Protein AF-A0A2N1PWK1-F1 (afdb_monomer)

Nearest PDB structures (foldseek):
  8ayr-assembly2_B  TM=8.216E-01  e=1.302E-03  Akkermansia muciniphila
  6q63-assembly3_C  TM=4.631E-01  e=1.870E-02  Bacteroides thetaiotaomicron
  4l3a-assembly1_A  TM=2.412E-01  e=4.226E-01  Listeria monocytogenes EGD-e
  5w2x-assembly1_A  TM=3.514E-01  e=8.528E+00  Campylobacter jejuni

Solvent-accessible surface area (backbone atoms only — not comparable to full-atom values): 18975 Å² total; per-residue (Å²): 136,83,87,79,83,75,91,65,90,77,83,76,85,76,78,63,83,49,72,50,102,82,75,50,83,50,86,62,83,76,83,84,77,80,81,76,73,88,69,59,62,60,42,44,60,76,61,79,40,29,64,33,57,61,66,48,72,44,42,77,48,67,95,60,97,42,49,44,20,28,31,72,79,38,40,80,50,46,95,88,36,49,70,66,84,69,65,44,80,48,51,68,44,65,46,81,67,83,63,67,67,44,79,30,53,34,78,79,80,80,70,83,59,77,71,60,88,87,56,59,73,82,36,47,33,32,17,94,52,92,52,72,61,60,92,61,65,39,81,42,66,51,42,42,28,30,26,28,40,40,93,96,47,66,23,57,78,29,73,41,48,36,38,35,32,79,56,47,71,78,73,37,90,51,63,45,78,48,79,42,35,41,60,50,52,40,52,18,23,85,66,2,38,43,12,27,2,62,54,26,62,73,78,64,83,58,54,83,88,68,52,76,60,12,32,26,64,58,70,65,76,92,49,47,30,76,29,39,40,36,37,23,43,42,86,27,48,66,77,48,73,45,48,23,36,38,32,70,36,79,70,77,32,29,56,36,53,65,52,20,37,33,39,32,30,32,57,95,45,60,48,50,50,42,79,51,63,87,45,88,94,47,100,50,44,68,33,54,59,51,70,52,77,39,38,59,89,36,40,88,81,37,50,57,46,64,62,51,52,50,60,72,44,56,87,69,77,60,98,70,88,130

Secondary structure (DSSP, 8-state):
----------------EEE-TT-PEEE-PPP-------PPPPPEESS-SEEESS-EEE-EE-SSSSEEEEESSSSPP-TTSEEP-S-EEE--EEEPP-SPPBP-B--SS-------TTS-GGGB-SSSSS----SSPEEEPEEEEEEEEETTEEPPPEEEEEEE-TTHHHH--S-EEEEE--HHHHH-TTT-TTS-BTT--TT--S-TTT---SGGG--SGGG-EEEEEEEE-TTSBEEEEEEEEEEEE-SGGGGSSS-EEEEE--GGGS-SSB-S---TTSS---BSEEEE---GGGTTT-TTHHHHHHHHHGGGT-----

Structure (mmCIF, N/CA/C/O backbone):
data_AF-A0A2N1PWK1-F1
#
_entry.id   AF-A0A2N1PWK1-F1
#
loop_
_atom_site.group_PDB
_atom_site.id
_atom_site.type_symbol
_atom_site.label_atom_id
_atom_site.label_alt_id
_atom_site.label_comp_id
_atom_site.label_asym_id
_atom_site.label_entity_id
_atom_site.label_seq_id
_atom_site.pdbx_PDB_ins_code
_atom_site.Cartn_x
_atom_site.Cartn_y
_atom_site.Cartn_z
_atom_site.occupancy
_atom_site.B_iso_or_equiv
_atom_site.auth_seq_id
_atom_site.auth_comp_id
_atom_site.auth_asym_id
_atom_site.auth_atom_id
_atom_site.pdbx_PDB_model_num
ATOM 1 N N . MET A 1 1 ? 17.176 2.098 19.681 1.00 33.72 1 MET A N 1
ATOM 2 C CA . MET A 1 1 ? 16.606 1.398 20.852 1.00 33.72 1 MET A CA 1
ATOM 3 C C . MET A 1 1 ? 15.628 0.370 20.323 1.00 33.72 1 MET A C 1
ATOM 5 O O . MET A 1 1 ? 14.601 0.751 19.789 1.00 33.72 1 MET A O 1
ATOM 9 N N . LYS A 1 2 ? 16.026 -0.905 20.323 1.00 28.83 2 LYS A N 1
ATOM 10 C CA . LYS A 1 2 ? 15.240 -2.017 19.780 1.00 28.83 2 LYS A CA 1
ATOM 11 C C . LYS A 1 2 ? 14.282 -2.501 20.870 1.00 28.83 2 LYS A C 1
ATOM 13 O O . LYS A 1 2 ? 14.763 -2.935 21.913 1.00 28.83 2 LYS A O 1
ATOM 18 N N . ARG A 1 3 ? 12.968 -2.426 20.645 1.00 27.83 3 ARG A N 1
ATOM 19 C CA . ARG A 1 3 ? 12.011 -3.263 21.381 1.00 27.83 3 ARG A CA 1
ATOM 20 C C . ARG A 1 3 ? 12.028 -4.627 20.702 1.00 27.83 3 ARG A C 1
ATOM 22 O O . ARG A 1 3 ? 11.534 -4.790 19.595 1.00 27.83 3 ARG A O 1
ATOM 29 N N . LEU A 1 4 ? 12.739 -5.547 21.337 1.00 28.73 4 LEU A N 1
ATOM 30 C CA . LEU A 1 4 ? 12.792 -6.957 20.998 1.00 28.73 4 LEU A CA 1
ATOM 31 C C . LEU A 1 4 ? 11.576 -7.603 21.678 1.00 28.73 4 LEU A C 1
ATOM 33 O O . LEU A 1 4 ? 11.652 -7.916 22.860 1.00 28.73 4 LEU A O 1
ATOM 37 N N . ILE A 1 5 ? 10.454 -7.745 20.974 1.00 31.80 5 ILE A N 1
ATOM 38 C CA . ILE A 1 5 ? 9.416 -8.700 21.383 1.00 31.80 5 ILE A CA 1
ATOM 39 C C . ILE A 1 5 ? 9.720 -9.963 20.586 1.00 31.80 5 ILE A C 1
ATOM 41 O O . ILE A 1 5 ? 9.324 -10.117 19.437 1.00 31.80 5 ILE A O 1
ATOM 45 N N . MET A 1 6 ? 10.584 -10.791 21.170 1.00 29.84 6 MET A N 1
ATOM 46 C CA . MET A 1 6 ? 10.995 -12.071 20.614 1.00 29.84 6 MET A CA 1
ATOM 47 C C . MET A 1 6 ? 9.924 -13.096 20.979 1.00 29.84 6 MET A C 1
ATOM 49 O O . MET A 1 6 ? 9.832 -13.509 22.133 1.00 29.84 6 MET A O 1
ATOM 53 N N . LEU A 1 7 ? 9.123 -13.507 20.001 1.00 35.47 7 LEU A N 1
ATOM 54 C CA . LEU A 1 7 ? 8.233 -14.651 20.142 1.00 35.47 7 LEU A CA 1
ATOM 55 C C . LEU A 1 7 ? 9.043 -15.918 19.852 1.00 35.47 7 LEU A C 1
ATOM 57 O O . LEU A 1 7 ? 9.230 -16.326 18.712 1.00 35.47 7 LEU A O 1
ATOM 61 N N . ALA A 1 8 ? 9.559 -16.529 20.910 1.00 29.62 8 ALA A N 1
ATOM 62 C CA . ALA A 1 8 ? 9.923 -17.934 20.905 1.00 29.62 8 ALA A CA 1
ATOM 63 C C . ALA A 1 8 ? 9.627 -18.468 22.301 1.00 29.62 8 ALA A C 1
ATOM 65 O O . ALA A 1 8 ? 10.355 -18.179 23.252 1.00 29.62 8 ALA A O 1
ATOM 66 N N . ALA A 1 9 ? 8.567 -19.263 22.428 1.00 35.59 9 ALA A N 1
ATOM 67 C CA . ALA A 1 9 ? 8.474 -20.210 23.524 1.00 35.59 9 ALA A CA 1
ATOM 68 C C . ALA A 1 9 ? 9.640 -21.198 23.352 1.00 35.59 9 ALA A C 1
ATOM 70 O O . ALA A 1 9 ? 9.543 -22.204 22.653 1.00 35.59 9 ALA A O 1
ATOM 71 N N . ILE A 1 10 ? 10.799 -20.855 23.913 1.00 32.84 10 ILE A N 1
ATOM 72 C CA . ILE A 1 10 ? 11.932 -21.761 24.023 1.00 32.84 10 ILE A CA 1
ATOM 73 C C . ILE A 1 10 ? 11.530 -22.798 25.075 1.00 32.84 10 ILE A C 1
ATOM 75 O O . ILE A 1 10 ? 11.651 -22.572 26.277 1.00 32.84 10 ILE A O 1
ATOM 79 N N . ILE A 1 11 ? 11.016 -23.938 24.615 1.00 38.88 11 ILE A N 1
ATOM 80 C CA . ILE A 1 11 ? 10.790 -25.111 25.459 1.00 38.88 11 ILE A CA 1
ATOM 81 C C . ILE A 1 11 ? 12.166 -25.742 25.714 1.00 38.88 11 ILE A C 1
ATOM 83 O O . ILE A 1 11 ? 12.619 -26.611 24.971 1.00 38.88 11 ILE A O 1
ATOM 87 N N . ILE A 1 12 ? 12.880 -25.270 26.740 1.00 37.88 12 ILE A N 1
ATOM 88 C CA . ILE A 1 12 ? 14.015 -26.011 27.305 1.00 37.88 12 ILE A CA 1
ATOM 89 C C . ILE A 1 12 ? 13.454 -26.896 28.414 1.00 37.88 12 ILE A C 1
ATOM 91 O O . ILE A 1 12 ? 13.267 -26.463 29.549 1.00 37.88 12 ILE A O 1
ATOM 95 N N . THR A 1 13 ? 13.217 -28.166 28.100 1.00 41.31 13 THR A N 1
ATOM 96 C CA . THR A 1 13 ? 12.990 -29.187 29.124 1.00 41.31 13 THR A CA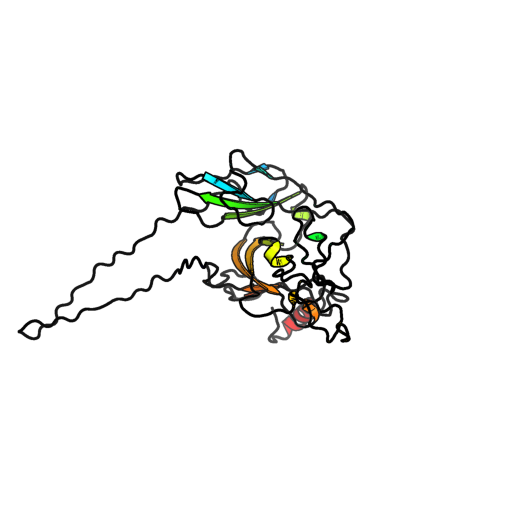 1
ATOM 97 C C . THR A 1 13 ? 14.343 -29.552 29.747 1.00 41.31 13 THR A C 1
ATOM 99 O O . THR A 1 13 ? 15.112 -30.322 29.171 1.00 41.31 13 THR A O 1
ATOM 102 N N . VAL A 1 14 ? 14.679 -28.989 30.914 1.00 42.28 14 VAL A N 1
ATOM 103 C CA . VAL A 1 14 ? 15.851 -29.426 31.697 1.00 42.28 14 VAL A CA 1
ATOM 104 C C . VAL A 1 14 ? 15.441 -30.607 32.575 1.00 42.28 14 VAL A C 1
ATOM 106 O O . VAL A 1 14 ? 14.711 -30.438 33.548 1.00 42.28 14 VAL A O 1
ATOM 109 N N . PHE A 1 15 ? 15.937 -31.806 32.270 1.00 44.91 15 PHE A N 1
ATOM 110 C CA . PHE A 1 15 ? 15.871 -32.931 33.204 1.00 44.91 15 PHE A CA 1
ATOM 111 C C . PHE A 1 15 ? 17.048 -32.849 34.180 1.00 44.91 15 PHE A C 1
ATOM 113 O O . PHE A 1 15 ? 18.203 -32.985 33.777 1.00 44.91 15 PHE A O 1
ATOM 120 N N . PHE A 1 16 ? 16.772 -32.663 35.471 1.00 45.75 16 PHE A N 1
ATOM 121 C CA . PHE A 1 16 ? 17.772 -32.897 36.512 1.00 45.75 16 PHE A CA 1
ATOM 122 C C . PHE A 1 16 ? 17.823 -34.395 36.821 1.00 45.75 16 PHE A C 1
ATOM 124 O O . PHE A 1 16 ? 16.838 -34.975 37.276 1.00 45.75 16 PHE A O 1
ATOM 131 N N . ILE A 1 17 ? 18.972 -35.026 36.576 1.00 47.66 17 ILE A N 1
ATOM 132 C CA . ILE A 1 17 ? 19.241 -36.393 37.030 1.00 47.66 17 ILE A CA 1
ATOM 133 C C . ILE A 1 17 ? 19.934 -36.287 38.387 1.00 47.66 17 ILE A C 1
ATOM 135 O O . ILE A 1 17 ? 21.104 -35.914 38.459 1.00 47.66 17 ILE A O 1
ATOM 139 N N . CYS A 1 18 ? 19.223 -36.632 39.458 1.00 53.16 18 CYS A N 1
ATOM 140 C CA . CYS A 1 18 ? 19.820 -36.831 40.776 1.00 53.16 18 CYS A CA 1
ATOM 141 C C . CYS A 1 18 ? 19.875 -38.332 41.086 1.00 53.16 18 CYS A C 1
ATOM 143 O O . CYS A 1 18 ? 18.878 -39.042 40.945 1.00 53.16 18 CYS A O 1
ATOM 145 N N . LEU A 1 19 ? 21.045 -38.808 41.515 1.00 43.78 19 LEU A N 1
ATOM 146 C CA . LEU A 1 19 ? 21.240 -40.158 42.045 1.00 43.78 19 LEU A CA 1
ATOM 147 C C . LEU A 1 19 ? 21.142 -40.097 43.575 1.00 43.78 19 LEU A C 1
ATOM 149 O O . LEU A 1 19 ? 21.782 -39.252 44.194 1.00 43.78 19 LEU A O 1
ATOM 153 N N . ASN A 1 20 ? 20.348 -40.982 44.181 1.00 55.31 20 ASN A N 1
ATOM 154 C CA . ASN A 1 20 ? 20.393 -41.229 45.629 1.00 55.31 20 ASN A CA 1
ATOM 155 C C . ASN A 1 20 ? 21.528 -42.226 45.955 1.00 55.31 20 ASN A C 1
ATOM 157 O O . ASN A 1 20 ? 21.961 -42.963 45.070 1.00 55.31 20 ASN A O 1
ATOM 161 N N . ASP A 1 21 ? 21.935 -42.326 47.223 1.00 56.94 21 ASP A N 1
ATOM 162 C CA . ASP A 1 21 ? 23.007 -43.181 47.768 1.00 56.94 21 ASP A CA 1
ATOM 163 C C . ASP A 1 21 ? 22.898 -44.680 47.395 1.00 56.94 21 ASP A C 1
ATOM 165 O O . ASP A 1 21 ? 23.865 -45.428 47.520 1.00 56.94 21 ASP A O 1
ATOM 169 N N . ASN A 1 22 ? 21.744 -45.120 46.876 1.00 63.62 22 ASN A N 1
ATOM 170 C CA . ASN A 1 22 ? 21.482 -46.479 46.387 1.00 63.62 22 ASN A CA 1
ATOM 171 C C . ASN A 1 22 ? 21.443 -46.611 44.845 1.00 63.62 22 ASN A C 1
ATOM 173 O O . ASN A 1 22 ? 20.924 -47.604 44.334 1.00 63.62 22 ASN A O 1
ATOM 177 N N . ASN A 1 23 ? 21.954 -45.635 44.084 1.00 54.62 23 ASN A N 1
ATOM 178 C CA . ASN A 1 23 ? 22.018 -45.656 42.610 1.00 54.62 23 ASN A CA 1
ATOM 179 C C . ASN A 1 23 ? 20.655 -45.792 41.884 1.00 54.62 23 ASN A C 1
ATOM 181 O O . ASN A 1 23 ? 20.588 -46.274 40.753 1.00 54.62 23 ASN A O 1
ATO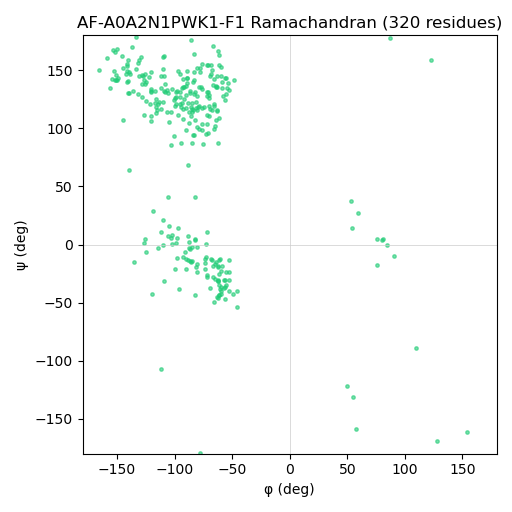M 185 N N . GLN A 1 24 ? 19.556 -45.347 42.501 1.00 50.16 24 GLN A N 1
ATOM 186 C CA . GLN A 1 24 ? 18.244 -45.275 41.845 1.00 50.16 24 GLN A CA 1
ATOM 187 C C . GLN A 1 24 ? 18.022 -43.900 41.199 1.00 50.16 24 GLN A C 1
ATOM 189 O O . GLN A 1 24 ? 18.304 -42.871 41.814 1.00 50.16 24 GLN A O 1
ATOM 194 N N . VAL A 1 25 ? 17.505 -43.896 39.965 1.00 48.44 25 VAL A N 1
ATOM 195 C CA . VAL A 1 25 ? 17.166 -42.683 39.203 1.00 48.44 25 VAL A CA 1
ATOM 196 C C . VAL A 1 25 ? 15.826 -42.134 39.695 1.00 48.44 25 VAL A C 1
ATOM 198 O O . VAL A 1 25 ? 14.805 -42.811 39.587 1.00 48.44 25 VAL A O 1
ATOM 201 N N . LEU A 1 26 ? 15.821 -40.907 40.215 1.00 46.72 26 LEU A N 1
ATOM 202 C CA . LEU A 1 26 ? 14.607 -40.157 40.543 1.00 46.72 26 LEU A CA 1
ATOM 203 C C . LEU A 1 26 ? 14.313 -39.159 39.419 1.00 46.72 26 LEU A C 1
ATOM 205 O O . LEU A 1 26 ? 15.121 -38.273 39.148 1.00 46.72 26 LEU A O 1
ATOM 209 N N . PHE A 1 27 ? 13.151 -39.289 38.779 1.00 49.31 27 PHE A N 1
ATOM 210 C CA . PHE A 1 27 ? 12.644 -38.284 37.848 1.00 49.31 27 PHE A CA 1
ATOM 211 C C . PHE A 1 27 ? 11.898 -37.211 38.642 1.00 49.31 27 PHE A C 1
ATOM 213 O O . PHE A 1 27 ? 10.857 -37.490 39.235 1.00 49.31 27 PHE A O 1
ATOM 220 N N . VAL A 1 28 ? 12.420 -35.987 38.654 1.00 48.28 28 VAL A N 1
ATOM 221 C CA . VAL A 1 28 ? 11.675 -34.819 39.134 1.00 48.28 28 VAL A CA 1
ATOM 222 C C . VAL A 1 28 ? 11.082 -34.136 37.908 1.00 48.28 28 VAL A C 1
ATOM 224 O O . VAL A 1 28 ? 11.819 -33.615 37.074 1.00 48.28 28 VAL A O 1
ATOM 227 N N . ALA A 1 29 ? 9.757 -34.174 37.769 1.00 45.19 29 ALA A N 1
ATOM 228 C CA . ALA A 1 29 ? 9.068 -33.368 36.769 1.00 45.19 29 ALA A CA 1
ATOM 229 C C . ALA A 1 29 ? 9.146 -31.895 37.199 1.00 45.19 29 ALA A C 1
ATOM 231 O O . ALA A 1 29 ? 8.676 -31.543 38.282 1.00 45.19 29 ALA A O 1
ATOM 232 N N . ALA A 1 30 ? 9.762 -31.044 36.379 1.00 45.69 30 ALA A N 1
ATOM 233 C CA . ALA A 1 30 ? 9.635 -29.602 36.537 1.00 45.69 30 ALA A CA 1
ATOM 234 C C . ALA A 1 30 ? 8.215 -29.202 36.113 1.00 45.69 30 ALA A C 1
ATOM 236 O O . ALA A 1 30 ? 7.750 -29.596 35.047 1.00 45.69 30 ALA A O 1
ATOM 237 N N . GLN A 1 31 ? 7.512 -28.466 36.969 1.00 42.88 31 GLN A N 1
ATOM 238 C CA . GLN A 1 31 ? 6.185 -27.944 36.667 1.00 42.88 31 GLN A CA 1
ATOM 239 C C . GLN A 1 31 ? 6.348 -26.743 35.721 1.00 42.88 31 GLN A C 1
ATOM 241 O O . GLN A 1 31 ? 7.012 -25.766 36.069 1.00 42.88 31 GLN A O 1
ATOM 246 N N . GLU A 1 32 ? 5.800 -26.847 34.511 1.00 46.47 32 GLU A N 1
ATOM 247 C CA . GLU A 1 32 ? 5.798 -25.781 33.506 1.00 46.47 32 GLU A CA 1
ATOM 248 C C . GLU A 1 32 ? 4.855 -24.658 33.955 1.00 46.47 32 GLU A C 1
ATOM 250 O O . GLU A 1 32 ? 3.641 -24.831 33.976 1.00 46.47 32 GLU A O 1
ATOM 255 N N . ASN A 1 33 ? 5.409 -23.500 34.311 1.00 38.25 33 ASN A N 1
ATOM 256 C CA . ASN A 1 33 ? 4.655 -22.250 34.336 1.00 38.25 33 ASN A CA 1
ATOM 257 C C . ASN A 1 33 ? 5.015 -21.484 33.061 1.00 38.25 33 ASN A C 1
ATOM 259 O O . ASN A 1 33 ? 6.014 -20.764 33.025 1.00 38.25 33 ASN A O 1
ATOM 263 N N . SER A 1 34 ? 4.220 -21.652 32.004 1.00 45.47 34 SER A N 1
ATOM 264 C CA . SER A 1 34 ? 4.183 -20.676 30.918 1.00 45.47 34 SER A CA 1
ATOM 265 C C . SER A 1 34 ? 3.563 -19.398 31.474 1.00 45.47 34 SER A C 1
ATOM 267 O O . SER A 1 34 ? 2.411 -19.401 31.903 1.00 45.47 34 SER A O 1
ATOM 269 N N . ILE A 1 35 ? 4.330 -18.311 31.510 1.00 44.12 35 ILE A N 1
ATOM 270 C CA . ILE A 1 35 ? 3.757 -16.981 31.713 1.00 44.12 35 ILE A CA 1
ATOM 271 C C . ILE A 1 35 ? 3.062 -16.645 30.390 1.00 44.12 35 ILE A C 1
ATOM 273 O O . ILE A 1 35 ? 3.724 -16.240 29.437 1.00 44.12 35 ILE A O 1
ATOM 277 N N . GLU A 1 36 ? 1.757 -16.905 30.296 1.00 49.62 36 GLU A N 1
ATOM 278 C CA . GLU A 1 36 ? 0.914 -16.227 29.310 1.00 49.62 36 GLU A CA 1
ATOM 279 C C . GLU A 1 36 ? 0.912 -14.754 29.711 1.00 49.62 36 GLU A C 1
ATOM 281 O O . GLU A 1 36 ? 0.309 -14.360 30.709 1.00 49.62 36 GLU A O 1
ATOM 286 N N . GLU A 1 37 ? 1.699 -13.951 29.001 1.00 57.59 37 GLU A N 1
ATOM 287 C CA . GLU A 1 37 ? 1.551 -12.507 29.057 1.00 57.59 37 GLU A CA 1
ATOM 288 C C . GLU A 1 37 ? 0.159 -12.202 28.495 1.00 57.59 37 GLU A C 1
ATOM 290 O O . GLU A 1 37 ? -0.130 -12.551 27.350 1.00 57.59 37 GLU A O 1
ATOM 295 N N . ASP A 1 38 ? -0.723 -11.653 29.331 1.00 70.50 38 ASP A N 1
ATOM 296 C CA . ASP A 1 38 ? -2.083 -11.290 28.934 1.00 70.50 38 ASP A CA 1
ATOM 297 C C . ASP A 1 38 ? -1.969 -10.165 27.897 1.00 70.50 38 ASP A C 1
ATOM 299 O O . ASP A 1 38 ? -1.627 -9.024 28.223 1.00 70.50 38 ASP A O 1
ATOM 303 N N . LEU A 1 39 ? -2.081 -10.533 26.620 1.00 82.44 39 LEU A N 1
ATOM 304 C CA . LEU A 1 39 ? -1.974 -9.616 25.495 1.00 82.44 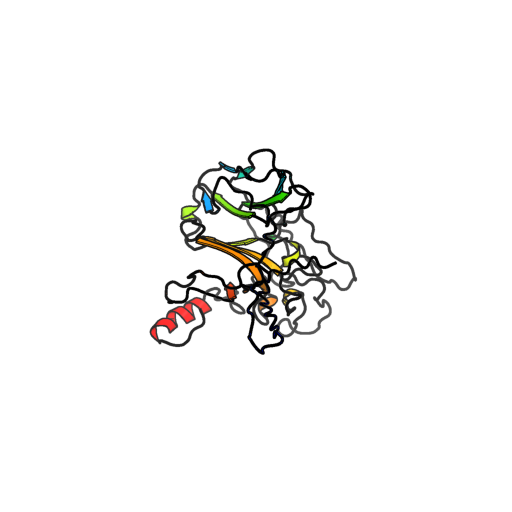39 LEU A CA 1
ATOM 305 C C . LEU A 1 39 ? -3.349 -9.017 25.231 1.00 82.44 39 LEU A C 1
ATOM 307 O O . LEU A 1 39 ? -4.320 -9.751 25.052 1.00 82.44 39 LEU A O 1
ATOM 311 N N . LEU A 1 40 ? -3.400 -7.689 25.113 1.00 92.31 40 LEU A N 1
ATOM 312 C CA . LEU A 1 40 ? -4.614 -6.990 24.699 1.00 92.31 40 LEU A CA 1
ATOM 313 C C . LEU A 1 40 ? -5.150 -7.552 23.382 1.00 92.31 40 LEU A C 1
ATOM 315 O O . LEU A 1 40 ? -4.396 -7.811 22.432 1.00 92.31 40 LEU A O 1
ATOM 319 N N . GLN A 1 41 ? -6.469 -7.689 23.318 1.00 93.62 41 GLN A N 1
ATOM 320 C CA . GLN A 1 41 ? -7.146 -8.163 22.129 1.00 93.62 41 GLN A CA 1
ATOM 321 C C . GLN A 1 41 ? -7.095 -7.109 21.021 1.00 93.62 41 GLN A C 1
ATOM 323 O O . GLN A 1 41 ? -6.976 -5.901 21.242 1.00 93.62 41 GLN A O 1
ATOM 328 N N . LEU A 1 42 ? -7.181 -7.578 19.775 1.00 95.62 42 LEU A N 1
ATOM 329 C CA . LEU A 1 42 ? -7.340 -6.680 18.638 1.00 95.62 42 LEU A CA 1
ATOM 330 C C . LEU A 1 42 ? -8.681 -5.938 18.757 1.00 95.62 42 LEU A C 1
ATOM 332 O O . LEU A 1 42 ? -9.706 -6.589 18.984 1.00 95.62 42 LEU A O 1
ATOM 336 N N . PRO A 1 43 ? -8.723 -4.615 18.519 1.00 97.38 43 PRO A N 1
ATOM 337 C CA . PRO A 1 43 ? -9.995 -3.922 18.402 1.00 97.38 43 PRO A CA 1
ATOM 338 C C . PRO A 1 43 ? -10.835 -4.519 17.265 1.00 97.38 43 PRO A C 1
ATOM 340 O O . PRO A 1 43 ? -10.330 -4.858 16.190 1.00 97.38 43 PRO A O 1
ATOM 343 N N . THR A 1 44 ? -12.136 -4.640 17.511 1.00 98.19 44 THR A N 1
ATOM 344 C CA . THR A 1 44 ? -13.099 -5.233 16.583 1.00 98.19 44 THR A CA 1
ATOM 345 C C . THR A 1 44 ? -13.813 -4.146 15.795 1.00 98.19 44 THR A C 1
ATOM 347 O O . THR A 1 44 ? -14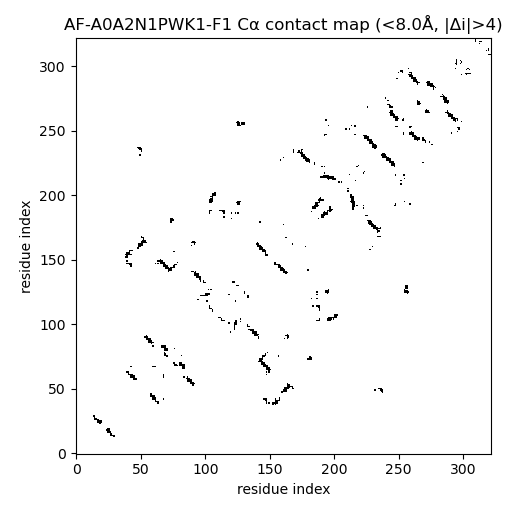.312 -3.172 16.353 1.00 98.19 44 THR A O 1
ATOM 350 N N . PHE A 1 45 ? -13.888 -4.328 14.480 1.00 98.62 45 PHE A N 1
ATOM 351 C CA . PHE A 1 45 ? -14.642 -3.470 13.574 1.00 98.62 45 PHE A CA 1
ATOM 352 C C . PHE A 1 45 ? -16.053 -4.033 13.363 1.00 98.62 45 PHE A C 1
ATOM 354 O O . PHE A 1 45 ? -16.212 -5.221 13.092 1.00 98.62 45 PHE A O 1
ATOM 361 N N . SER A 1 46 ? -17.072 -3.175 13.423 1.00 98.62 46 SER A N 1
ATOM 362 C CA . SER A 1 46 ? -18.483 -3.543 13.173 1.00 98.62 46 SER A CA 1
ATOM 363 C C . SER A 1 46 ? -18.766 -4.067 11.761 1.00 98.62 46 SER A C 1
ATOM 365 O O . SER A 1 46 ? -19.782 -4.723 11.541 1.00 98.62 46 SER A O 1
ATOM 367 N N . HIS A 1 47 ? -17.883 -3.778 10.804 1.00 98.50 47 HIS A N 1
ATOM 368 C CA . HIS A 1 47 ? -17.976 -4.208 9.414 1.00 98.50 47 HIS A CA 1
ATOM 369 C C . HIS A 1 47 ? -16.661 -4.877 8.999 1.00 98.50 47 HIS A C 1
ATOM 371 O O . HIS A 1 47 ? -15.584 -4.497 9.459 1.00 98.50 47 HIS A O 1
ATOM 377 N N . GLN A 1 48 ? -16.744 -5.889 8.135 1.00 98.12 48 GLN A N 1
ATOM 378 C CA . GLN A 1 48 ? -15.554 -6.485 7.526 1.00 98.12 48 GLN A CA 1
ATOM 379 C C . GLN A 1 48 ? -15.031 -5.592 6.398 1.00 98.12 48 GLN A C 1
ATOM 381 O O . GLN A 1 48 ? -15.799 -4.873 5.770 1.00 98.12 48 GLN A O 1
ATOM 386 N N . GLY A 1 49 ? -13.729 -5.634 6.116 1.00 98.50 49 GLY A N 1
ATOM 387 C CA . GLY A 1 49 ? -13.203 -5.006 4.909 1.00 98.50 49 GLY A CA 1
ATOM 388 C C . GLY A 1 49 ? -13.850 -5.616 3.663 1.00 98.50 49 GLY A C 1
ATOM 389 O O . GLY A 1 49 ? -14.127 -6.817 3.628 1.00 98.50 49 GLY A O 1
ATOM 390 N N . GLY A 1 50 ? -14.080 -4.800 2.637 1.00 98.38 50 GLY A N 1
ATOM 391 C CA . GLY A 1 50 ? -14.697 -5.257 1.395 1.00 98.38 50 GLY A CA 1
ATOM 392 C C . GLY A 1 50 ? -15.438 -4.171 0.628 1.00 98.38 50 GLY A C 1
ATOM 393 O O . GLY A 1 50 ? -15.201 -2.972 0.816 1.00 98.38 50 GLY A O 1
ATOM 394 N N . PHE A 1 51 ? -16.311 -4.613 -0.275 1.00 98.38 51 PHE A N 1
ATOM 395 C CA . PHE A 1 51 ? -17.114 -3.757 -1.148 1.00 98.38 51 PHE A CA 1
ATOM 396 C C . PHE A 1 51 ? -18.451 -3.382 -0.512 1.00 98.38 51 PHE A C 1
ATOM 398 O O . PHE A 1 51 ? -19.135 -4.215 0.077 1.00 98.38 51 PHE A O 1
ATOM 405 N N . TYR A 1 52 ? -18.836 -2.120 -0.682 1.00 98.50 52 TYR A N 1
ATOM 406 C CA . TYR A 1 52 ? -20.075 -1.554 -0.165 1.00 98.50 52 TYR A CA 1
ATOM 407 C C . TYR A 1 52 ? -20.688 -0.597 -1.192 1.00 98.50 52 TYR A C 1
ATOM 409 O O . TYR A 1 52 ? -20.018 0.305 -1.689 1.00 98.50 52 TYR A O 1
ATOM 417 N N . GLU A 1 53 ? -21.976 -0.754 -1.492 1.00 98.31 53 GLU A N 1
ATOM 418 C CA . GLU A 1 53 ? -22.684 0.143 -2.424 1.00 98.31 53 GLU A CA 1
ATOM 419 C C . GLU A 1 53 ? -23.116 1.457 -1.763 1.00 98.31 53 GLU A C 1
ATOM 421 O O . GLU A 1 53 ? -23.307 2.475 -2.427 1.00 98.31 53 GLU A O 1
ATOM 426 N N . THR A 1 54 ? -23.261 1.452 -0.438 1.00 98.50 54 THR A N 1
ATOM 427 C CA . THR A 1 54 ? -23.745 2.594 0.339 1.00 98.50 54 THR A CA 1
ATOM 428 C C . THR A 1 54 ? -22.768 2.965 1.441 1.00 98.50 54 THR A C 1
ATOM 430 O O . THR A 1 54 ? -22.142 2.096 2.047 1.00 98.50 54 THR A O 1
ATOM 433 N N . GLN A 1 55 ? -22.690 4.259 1.753 1.00 98.69 55 GLN A N 1
ATOM 434 C CA . GLN A 1 55 ? -21.976 4.734 2.936 1.00 98.69 55 GLN A CA 1
ATOM 435 C C . GLN A 1 55 ? -22.558 4.142 4.228 1.00 98.69 55 GLN A C 1
ATOM 437 O O . GLN A 1 55 ? -23.754 3.855 4.305 1.00 98.69 55 GLN A O 1
ATOM 442 N N . PHE A 1 56 ? -21.731 4.026 5.260 1.00 98.81 56 PHE A N 1
ATOM 443 C CA . PHE A 1 56 ? -22.133 3.514 6.569 1.00 98.81 56 PHE A CA 1
ATOM 444 C C . PHE A 1 56 ? -21.267 4.105 7.685 1.00 98.81 56 PHE A C 1
ATOM 446 O O . PHE A 1 56 ? -20.214 4.695 7.439 1.00 98.81 56 PHE A O 1
ATOM 453 N N . TYR A 1 57 ? -21.721 3.950 8.927 1.00 98.81 57 TYR A N 1
ATOM 454 C CA . TYR A 1 57 ? -20.943 4.306 10.108 1.00 98.81 57 TYR A CA 1
ATOM 455 C C . TYR A 1 57 ? -20.203 3.074 10.625 1.00 98.81 57 TYR A C 1
ATOM 457 O O . TYR A 1 57 ? -20.821 2.079 10.997 1.00 98.81 57 TYR A O 1
ATOM 465 N N . LEU A 1 58 ? -18.876 3.147 10.633 1.00 98.81 58 LEU A N 1
ATOM 466 C CA . LEU A 1 58 ? -18.002 2.123 11.174 1.00 98.81 58 LEU A CA 1
ATOM 467 C C . LEU A 1 58 ? -17.792 2.360 12.666 1.00 98.81 58 LEU A C 1
ATOM 469 O O . LEU A 1 58 ? -17.158 3.335 13.074 1.00 98.81 58 LEU A O 1
ATOM 473 N N . GLU A 1 59 ? -18.291 1.428 13.465 1.00 98.81 59 GLU A N 1
ATOM 474 C CA . GLU A 1 59 ? -17.984 1.337 14.887 1.00 98.81 59 GLU A CA 1
ATOM 475 C C . GLU A 1 59 ? -16.750 0.463 15.142 1.00 98.81 59 GLU A C 1
ATOM 477 O O . GLU A 1 59 ? -16.558 -0.544 14.449 1.00 98.81 59 GLU A O 1
ATOM 482 N N . ILE A 1 60 ? -15.943 0.851 16.134 1.00 98.69 60 ILE A N 1
ATOM 483 C CA . ILE A 1 60 ? -14.801 0.092 16.660 1.00 98.69 60 ILE A CA 1
ATOM 484 C C . ILE A 1 60 ? -15.046 -0.186 18.148 1.00 98.69 60 ILE A C 1
ATOM 486 O O . ILE A 1 60 ? -15.389 0.732 18.895 1.00 98.69 60 ILE A O 1
ATOM 490 N N . SER A 1 61 ? -14.869 -1.428 18.586 1.00 98.19 61 SER A N 1
ATOM 491 C CA . SER A 1 61 ? -15.044 -1.849 19.980 1.00 98.19 61 SER A CA 1
ATOM 492 C C . SER A 1 61 ? -13.835 -2.629 20.492 1.00 98.19 61 SER A C 1
ATOM 494 O O . SER A 1 61 ? -13.023 -3.131 19.717 1.00 98.19 61 SER A O 1
ATOM 496 N N . THR A 1 62 ? -13.713 -2.727 21.811 1.00 96.75 62 THR A N 1
ATOM 497 C CA . THR A 1 62 ? -12.760 -3.608 22.490 1.00 96.75 62 THR A CA 1
ATOM 498 C C . THR A 1 62 ? -13.422 -4.187 23.736 1.00 96.75 62 THR A C 1
ATOM 500 O O . THR A 1 62 ? -14.260 -3.514 24.343 1.00 96.75 62 THR A O 1
ATOM 503 N N . ASP A 1 63 ? -13.063 -5.422 24.078 1.00 93.50 63 ASP A N 1
ATOM 504 C CA . ASP A 1 63 ? -13.465 -6.075 25.328 1.00 93.50 63 ASP A CA 1
ATOM 505 C C . ASP A 1 63 ? -12.499 -5.737 26.481 1.00 93.50 63 ASP A C 1
ATOM 507 O O . ASP A 1 63 ? -12.831 -5.931 27.652 1.00 93.50 63 ASP A O 1
ATOM 511 N N . ASP A 1 64 ? -11.325 -5.183 26.161 1.00 91.62 64 ASP A N 1
ATOM 512 C CA . ASP A 1 64 ? -10.354 -4.703 27.140 1.00 91.62 64 ASP A CA 1
ATOM 513 C C . ASP A 1 64 ? -10.794 -3.357 27.741 1.00 91.62 64 ASP A C 1
ATOM 515 O O . ASP A 1 64 ? -11.465 -2.546 27.103 1.00 91.62 64 ASP A O 1
ATOM 519 N N . SER A 1 65 ? -10.328 -3.029 28.948 1.00 89.94 65 SER A N 1
ATOM 520 C CA . SER A 1 65 ? -10.611 -1.739 29.608 1.00 89.94 65 SER A CA 1
ATOM 521 C C . SER A 1 65 ? -9.896 -0.522 28.988 1.00 89.94 65 SER A C 1
ATOM 523 O O . SER A 1 65 ? -9.866 0.553 29.592 1.00 89.94 65 SER A O 1
ATOM 525 N N . GLY A 1 66 ? -9.289 -0.686 27.812 1.00 94.19 66 GLY A N 1
ATOM 526 C CA . GLY A 1 66 ? -8.415 0.293 27.175 1.00 94.19 66 GLY A CA 1
ATOM 527 C C . GLY A 1 66 ? -9.123 1.353 26.329 1.00 94.19 66 GLY A C 1
ATOM 528 O O . GLY A 1 66 ? -10.333 1.349 26.110 1.00 94.19 66 GLY A O 1
ATOM 529 N N . ILE A 1 67 ? -8.323 2.286 25.817 1.00 97.62 67 ILE A N 1
ATOM 530 C CA . ILE A 1 67 ? -8.744 3.342 24.897 1.00 97.62 67 ILE A CA 1
ATOM 531 C C . ILE A 1 67 ? -8.325 2.962 23.476 1.00 97.62 67 ILE A C 1
ATOM 533 O O . ILE A 1 67 ? -7.180 2.580 23.238 1.00 97.62 67 ILE A O 1
ATOM 537 N N . ILE A 1 68 ? -9.244 3.113 22.522 1.00 98.62 68 ILE A N 1
ATOM 538 C CA . ILE A 1 68 ? -8.981 2.857 21.104 1.00 98.62 68 ILE A CA 1
ATOM 539 C C . ILE A 1 68 ? -8.394 4.106 20.435 1.00 98.62 68 ILE A C 1
ATOM 541 O O . ILE A 1 68 ? -8.950 5.206 20.542 1.00 98.62 68 ILE A O 1
ATOM 545 N N . TYR A 1 69 ? -7.316 3.910 19.680 1.00 98.62 69 TYR A N 1
ATOM 546 C CA . TYR A 1 69 ? -6.697 4.911 18.811 1.00 98.62 69 TYR A CA 1
ATOM 547 C C . TYR A 1 69 ? -6.654 4.406 17.374 1.00 98.62 69 TYR A C 1
ATOM 549 O O . TYR A 1 69 ? -6.454 3.214 17.150 1.00 98.62 69 TYR A O 1
ATOM 557 N N . TYR A 1 70 ? -6.837 5.299 16.400 1.00 98.75 70 TYR A N 1
ATOM 558 C CA . TYR A 1 70 ? -6.905 4.922 14.991 1.00 98.75 70 TYR A CA 1
ATOM 559 C C . TYR A 1 70 ? -6.298 5.960 14.039 1.00 98.75 70 TYR A C 1
ATOM 561 O O . TYR A 1 70 ? -6.135 7.137 14.374 1.00 98.75 70 TYR A O 1
ATOM 569 N N . THR A 1 71 ? -6.004 5.511 12.820 1.00 98.44 71 THR A N 1
ATOM 570 C CA . THR A 1 71 ? -5.520 6.323 11.695 1.00 98.44 71 THR A CA 1
ATOM 571 C C . THR A 1 71 ? -6.319 6.013 10.425 1.00 98.44 71 THR A C 1
ATOM 573 O O . THR A 1 71 ? -6.933 4.951 10.291 1.00 98.44 71 THR A O 1
ATOM 576 N N . LEU A 1 72 ? -6.336 6.974 9.493 1.00 96.75 72 LEU A N 1
ATOM 577 C CA . LEU A 1 72 ? -7.039 6.894 8.197 1.00 96.75 72 LEU A CA 1
ATOM 578 C C . LEU A 1 72 ? -6.117 7.179 6.996 1.00 96.75 72 LEU A C 1
ATOM 580 O O . LEU A 1 72 ? -6.571 7.298 5.854 1.00 96.75 72 LEU A O 1
ATOM 584 N N . ASP A 1 73 ? -4.823 7.350 7.257 1.00 93.12 73 ASP A N 1
ATOM 585 C CA . ASP A 1 73 ? -3.793 7.726 6.285 1.00 93.12 73 ASP A CA 1
ATOM 586 C C . ASP A 1 73 ? -2.814 6.579 5.971 1.00 93.12 73 ASP A C 1
ATOM 588 O O . ASP A 1 73 ? -1.925 6.742 5.140 1.00 93.12 73 ASP A O 1
ATOM 592 N N . GLY A 1 74 ? -3.004 5.413 6.600 1.00 92.00 74 GLY A N 1
ATOM 593 C CA . GLY A 1 74 ? -2.163 4.225 6.441 1.00 92.00 74 GLY A CA 1
ATOM 594 C C . GLY A 1 74 ? -0.997 4.122 7.430 1.00 92.00 74 GLY A C 1
ATOM 595 O O . GLY A 1 74 ? -0.391 3.051 7.511 1.00 92.00 74 GLY A O 1
ATOM 596 N N . SER A 1 75 ? -0.707 5.171 8.211 1.00 94.88 75 SER A N 1
ATOM 597 C CA . SER A 1 75 ? 0.291 5.115 9.288 1.00 94.88 75 SER A CA 1
ATOM 598 C C . SER A 1 75 ? -0.165 4.194 10.419 1.00 94.88 75 SER A C 1
ATOM 600 O O . SER A 1 75 ? -1.3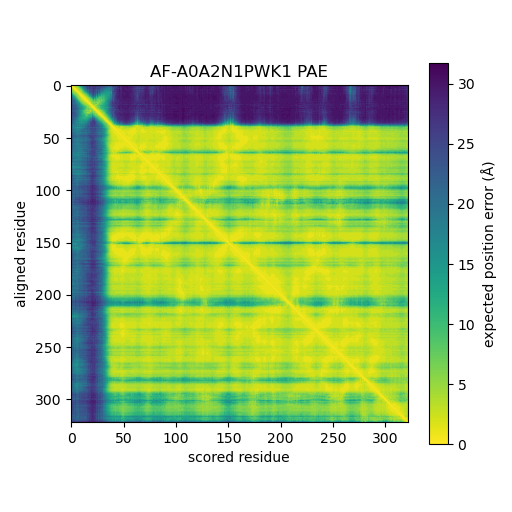64 4.026 10.644 1.00 94.88 75 SER A O 1
ATOM 602 N N . ASP A 1 76 ? 0.773 3.568 11.125 1.00 95.75 76 ASP A N 1
ATOM 603 C CA . ASP A 1 76 ? 0.416 2.763 12.290 1.00 95.75 76 ASP A CA 1
ATOM 604 C C . ASP A 1 76 ? -0.039 3.672 13.440 1.00 95.75 76 ASP A C 1
ATOM 606 O O . ASP A 1 76 ? 0.638 4.657 13.750 1.00 95.75 76 ASP A O 1
ATOM 610 N N . PRO A 1 77 ? -1.187 3.374 14.072 1.00 97.69 77 PRO A N 1
ATOM 611 C CA . PRO A 1 77 ? -1.715 4.205 15.136 1.00 97.69 77 PRO A CA 1
ATOM 612 C C . PRO A 1 77 ? -0.825 4.138 16.382 1.00 97.69 77 PRO A C 1
ATOM 614 O O . PRO A 1 77 ? -0.238 3.112 16.720 1.00 97.69 77 PRO A O 1
ATOM 617 N N . THR A 1 78 ? -0.767 5.257 17.090 1.00 96.88 78 THR A N 1
ATOM 618 C CA . THR A 1 78 ? -0.053 5.452 18.355 1.00 96.88 78 THR A CA 1
ATOM 619 C C . THR A 1 78 ? -0.961 6.175 19.351 1.00 96.88 78 THR A C 1
ATOM 621 O O . THR A 1 78 ? -2.074 6.581 19.011 1.00 96.88 78 THR A O 1
ATOM 624 N N . ILE A 1 79 ? -0.479 6.408 20.573 1.00 96.69 79 ILE A N 1
ATOM 625 C CA . ILE A 1 79 ? -1.198 7.219 21.569 1.00 96.69 79 ILE A CA 1
ATOM 626 C C . ILE A 1 79 ? -1.463 8.666 21.106 1.00 96.69 79 ILE A C 1
ATOM 628 O O . ILE A 1 79 ? -2.399 9.303 21.585 1.00 96.69 79 ILE A O 1
ATOM 632 N N . ASP A 1 80 ? -0.674 9.169 20.152 1.00 97.06 80 ASP A N 1
ATOM 633 C CA . ASP A 1 80 ? -0.828 10.507 19.570 1.00 97.06 80 ASP A CA 1
ATOM 634 C C . ASP A 1 80 ? -1.799 10.527 18.373 1.00 97.06 80 ASP A C 1
ATOM 636 O O . ASP A 1 80 ? -2.069 11.583 17.798 1.00 97.06 80 ASP A O 1
ATOM 640 N N . SER A 1 81 ? -2.317 9.363 17.967 1.00 97.88 81 SER A N 1
ATOM 641 C CA . SER A 1 81 ? -3.288 9.241 16.875 1.00 97.88 81 SER A CA 1
ATOM 642 C C . SER A 1 81 ? -4.701 9.641 17.311 1.00 97.88 81 SER A C 1
ATOM 644 O O . SER A 1 81 ? -4.950 10.035 18.452 1.00 97.88 81 SER A O 1
ATOM 646 N N . MET A 1 82 ? -5.672 9.553 16.397 1.00 98.25 82 MET A N 1
ATOM 647 C CA . MET A 1 82 ? -7.049 9.933 16.704 1.00 98.25 82 MET A CA 1
ATOM 648 C C . MET A 1 82 ? -7.642 8.987 17.747 1.00 98.25 82 MET A C 1
ATOM 650 O O . MET A 1 82 ? -7.754 7.784 17.518 1.00 98.25 82 MET A O 1
ATOM 654 N N . ARG A 1 83 ? -8.072 9.535 18.886 1.00 98.31 83 ARG A N 1
ATOM 655 C CA . ARG A 1 83 ? -8.839 8.779 19.878 1.00 98.31 83 ARG A CA 1
ATOM 656 C C . ARG A 1 83 ? -10.238 8.489 19.337 1.00 98.31 83 ARG A C 1
ATOM 658 O O . ARG A 1 83 ? -10.971 9.413 18.973 1.00 98.31 83 ARG A O 1
ATOM 665 N N . TYR A 1 84 ? -10.627 7.221 19.337 1.00 98.50 84 TYR A N 1
ATOM 666 C CA . TYR A 1 84 ? -11.955 6.801 18.910 1.00 98.50 84 TYR A CA 1
ATOM 667 C C . TYR A 1 84 ? -12.996 7.153 19.982 1.00 98.50 84 TYR A C 1
ATOM 669 O O . TYR A 1 84 ? -12.914 6.693 21.118 1.00 98.50 84 TYR A O 1
ATOM 677 N N . ASN A 1 85 ? -13.964 7.998 19.619 1.00 97.25 85 ASN A N 1
ATOM 678 C CA . ASN A 1 85 ? -15.064 8.414 20.502 1.00 97.25 85 ASN A CA 1
ATOM 679 C C . ASN A 1 85 ? -16.433 8.398 19.805 1.00 97.25 85 ASN A C 1
ATOM 681 O O . ASN A 1 85 ? -17.455 8.489 20.476 1.00 97.25 85 ASN A O 1
ATOM 685 N N . ASN A 1 86 ? -16.458 8.332 18.470 1.00 97.81 86 ASN A N 1
ATOM 686 C CA . ASN A 1 86 ? -17.671 8.339 17.658 1.00 97.81 86 ASN A CA 1
ATOM 687 C C . ASN A 1 86 ? -17.468 7.437 16.431 1.00 97.81 86 ASN A C 1
ATOM 689 O O . ASN A 1 86 ? -16.332 7.343 15.957 1.00 97.81 86 ASN A O 1
ATOM 693 N N . PRO A 1 87 ? -18.544 6.849 15.878 1.00 98.56 87 PRO A N 1
ATOM 694 C CA . PRO A 1 87 ? -18.465 6.065 14.649 1.00 98.56 87 PRO A CA 1
ATOM 695 C C . PRO A 1 87 ? -17.865 6.859 13.477 1.00 98.56 87 PRO A C 1
ATOM 697 O O . PRO A 1 87 ? -18.127 8.054 13.315 1.00 98.56 87 PRO A O 1
ATOM 700 N N . ILE A 1 88 ? -17.082 6.187 12.631 1.00 98.62 88 ILE A N 1
ATOM 701 C CA . ILE A 1 88 ? -16.394 6.788 11.479 1.00 98.62 88 ILE A CA 1
ATOM 702 C C . ILE A 1 88 ? -17.287 6.653 10.243 1.00 98.62 88 ILE A C 1
ATOM 704 O O . ILE A 1 88 ? -17.678 5.546 9.887 1.00 98.62 88 ILE A O 1
ATOM 708 N N . LEU A 1 89 ? -17.598 7.753 9.552 1.00 98.62 89 LEU A N 1
ATOM 709 C CA . LEU A 1 89 ? -18.331 7.679 8.284 1.00 98.62 89 LEU A CA 1
ATOM 710 C C . LEU A 1 89 ? -17.422 7.122 7.180 1.00 98.62 89 LEU A C 1
ATOM 712 O O . LEU A 1 89 ? -16.492 7.799 6.735 1.00 98.62 89 LEU A O 1
ATOM 716 N N . ILE A 1 90 ? -17.726 5.913 6.716 1.00 98.75 90 ILE A N 1
ATOM 717 C CA . ILE A 1 90 ? -17.093 5.281 5.561 1.00 98.75 90 ILE A CA 1
ATOM 718 C C . ILE A 1 90 ? -17.975 5.551 4.345 1.00 98.75 90 ILE A C 1
ATOM 720 O O . ILE A 1 90 ? -19.159 5.221 4.331 1.00 98.75 90 ILE A O 1
ATOM 724 N N . GLN A 1 91 ? -17.411 6.210 3.337 1.00 98.56 91 GLN A N 1
ATOM 725 C CA . GLN A 1 91 ? -18.146 6.696 2.171 1.00 98.56 91 GLN A CA 1
ATOM 726 C C . GLN A 1 91 ? -17.251 6.725 0.935 1.00 98.56 91 GLN A C 1
ATOM 728 O O . GLN A 1 91 ? -16.029 6.611 1.035 1.00 98.56 91 GLN A O 1
ATOM 733 N N . LYS A 1 92 ? -17.864 6.916 -0.234 1.00 98.44 92 LYS A N 1
ATOM 734 C CA . LYS A 1 92 ? -17.157 7.070 -1.505 1.00 98.44 92 LYS A CA 1
ATOM 735 C C . LYS A 1 92 ? -16.184 8.246 -1.436 1.00 98.44 92 LYS A C 1
ATOM 737 O O . LYS A 1 92 ? -16.569 9.355 -1.065 1.00 98.44 92 LYS A O 1
ATOM 742 N N . GLN A 1 93 ? -14.924 8.008 -1.794 1.00 96.69 93 GLN A N 1
ATOM 743 C CA . GLN A 1 93 ? -13.858 9.006 -1.732 1.00 96.69 93 GLN A CA 1
ATOM 744 C C . GLN A 1 93 ? -13.022 9.023 -3.007 1.00 96.69 93 GLN A C 1
ATOM 746 O O . GLN A 1 93 ? -12.838 8.009 -3.681 1.00 96.69 93 GLN A O 1
ATOM 751 N N . TYR A 1 94 ? -12.473 10.200 -3.296 1.00 95.88 94 TYR A N 1
ATOM 752 C CA . TYR A 1 94 ? -11.534 10.418 -4.384 1.00 95.88 94 TYR A CA 1
ATOM 753 C C . TYR A 1 94 ? -10.317 11.190 -3.884 1.00 95.88 94 TYR A C 1
ATOM 755 O O . TYR A 1 94 ? -10.425 12.064 -3.022 1.00 95.88 94 TYR A O 1
ATOM 763 N N . ILE A 1 95 ? -9.155 10.867 -4.439 1.00 93.38 95 ILE A N 1
ATOM 764 C CA . ILE A 1 95 ? -7.961 11.700 -4.344 1.00 93.38 95 ILE A CA 1
ATOM 765 C C . ILE A 1 95 ? -8.048 12.730 -5.461 1.00 93.38 95 ILE A C 1
ATOM 767 O O . ILE A 1 95 ? -8.011 12.360 -6.636 1.00 93.38 95 ILE A O 1
ATOM 771 N N . GLN A 1 96 ? -8.124 14.002 -5.079 1.00 90.94 96 GLN A N 1
ATOM 772 C CA . GLN A 1 96 ? -8.063 15.104 -6.029 1.00 90.94 96 GLN A CA 1
ATOM 773 C C . GLN A 1 96 ? -6.650 15.265 -6.577 1.00 90.94 96 GLN A C 1
ATOM 775 O O . GLN A 1 96 ? -5.676 15.305 -5.818 1.00 90.94 96 GLN A O 1
ATOM 780 N N . ILE A 1 97 ? -6.537 15.364 -7.898 1.00 89.56 97 ILE A N 1
ATOM 781 C CA . ILE A 1 97 ? -5.239 15.457 -8.562 1.00 89.56 97 ILE A CA 1
ATOM 782 C C . ILE A 1 97 ? -4.857 16.907 -8.838 1.00 89.56 97 ILE A C 1
ATOM 784 O O . ILE A 1 97 ? -5.582 17.658 -9.482 1.00 89.56 97 ILE A O 1
ATOM 788 N N . THR A 1 98 ? -3.663 17.292 -8.385 1.00 83.00 98 THR A N 1
ATOM 789 C CA . THR A 1 98 ? -3.114 18.645 -8.576 1.00 83.00 98 THR A CA 1
ATOM 790 C C . THR A 1 98 ? -2.340 18.793 -9.889 1.00 83.00 98 THR A C 1
ATOM 792 O O . THR A 1 98 ? -1.990 19.902 -10.289 1.00 83.00 98 THR A O 1
ATOM 795 N N . GLY A 1 99 ? -2.011 17.675 -10.546 1.00 80.50 99 GLY A N 1
ATOM 796 C CA . GLY A 1 99 ? -1.184 17.618 -11.752 1.00 80.50 99 GLY A CA 1
ATOM 797 C C . GLY A 1 99 ? 0.319 17.814 -11.502 1.00 80.50 99 GLY A C 1
ATOM 798 O O . GLY A 1 99 ? 1.124 17.409 -12.342 1.00 80.50 99 GLY A O 1
ATOM 799 N N . GLN A 1 100 ? 0.719 18.362 -10.350 1.00 87.69 100 GLN A N 1
ATOM 800 C CA . GLN A 1 100 ? 2.117 18.600 -9.985 1.00 87.69 100 GLN A CA 1
ATOM 801 C C . GLN A 1 100 ? 2.718 17.372 -9.295 1.00 87.69 100 GLN A C 1
ATOM 803 O O . GLN A 1 100 ? 2.229 16.925 -8.263 1.00 87.69 100 GLN A O 1
ATOM 808 N N . GLY A 1 101 ? 3.796 16.834 -9.870 1.00 90.00 101 GLY A N 1
ATOM 809 C CA . GLY A 1 101 ? 4.512 15.694 -9.300 1.00 90.00 101 GLY A CA 1
ATOM 810 C C . GLY A 1 101 ? 5.623 16.118 -8.340 1.00 90.00 101 GLY A C 1
ATOM 811 O O . GLY A 1 101 ? 6.436 16.980 -8.681 1.00 90.00 101 GLY A O 1
ATOM 812 N N . TYR A 1 102 ? 5.731 15.434 -7.206 1.00 92.25 102 TYR A N 1
ATOM 813 C CA . TYR A 1 102 ? 6.696 15.712 -6.142 1.00 92.25 102 TYR A CA 1
ATOM 814 C C . TYR A 1 102 ? 7.874 14.743 -6.218 1.00 92.25 102 TYR A C 1
ATOM 816 O O . TYR A 1 102 ? 7.697 13.525 -6.243 1.00 92.25 102 TYR A O 1
ATOM 824 N N . SER A 1 103 ? 9.090 15.279 -6.301 1.00 91.81 103 SER A N 1
ATOM 825 C CA . SER A 1 103 ? 10.312 14.477 -6.396 1.00 91.81 103 SER A CA 1
ATOM 826 C C . SER A 1 103 ? 10.913 14.244 -5.011 1.00 91.81 103 SER A C 1
ATOM 828 O O . SER A 1 103 ? 11.303 15.197 -4.349 1.00 91.81 103 SER A O 1
ATOM 830 N N . MET A 1 104 ? 11.070 12.977 -4.627 1.00 93.81 104 MET A N 1
ATOM 831 C CA . MET A 1 104 ? 11.843 12.558 -3.454 1.00 93.81 104 MET A CA 1
ATOM 832 C C . MET A 1 104 ? 13.177 12.008 -3.954 1.00 93.81 104 MET A C 1
ATOM 834 O O . MET A 1 104 ? 13.284 10.822 -4.260 1.00 93.81 104 MET A O 1
ATOM 838 N N . GLN A 1 105 ? 14.161 12.877 -4.170 1.00 93.12 105 GLN A N 1
ATOM 839 C CA . GLN A 1 105 ? 15.391 12.523 -4.882 1.00 93.12 105 GLN A CA 1
ATOM 840 C C . GLN A 1 105 ? 16.551 13.427 -4.472 1.00 93.12 105 GLN A C 1
ATOM 842 O O . GLN A 1 105 ? 16.362 14.627 -4.313 1.00 93.12 105 GLN A O 1
ATOM 847 N N . ASN A 1 106 ? 17.753 12.854 -4.374 1.00 93.44 106 ASN A N 1
ATOM 848 C CA . ASN A 1 106 ? 18.985 13.623 -4.231 1.00 93.44 106 ASN A CA 1
ATOM 849 C C . ASN A 1 106 ? 19.253 14.445 -5.505 1.00 93.44 106 ASN A C 1
ATOM 851 O O . ASN A 1 106 ? 19.415 13.890 -6.597 1.00 93.44 106 ASN A O 1
ATOM 855 N N . ASP A 1 107 ? 19.294 15.767 -5.363 1.00 90.62 107 ASP A N 1
ATOM 856 C CA . ASP A 1 107 ? 19.532 16.728 -6.444 1.00 90.62 107 ASP A CA 1
ATOM 857 C C . ASP A 1 107 ? 20.990 17.224 -6.510 1.00 90.62 107 ASP A C 1
ATOM 859 O O . ASP A 1 107 ? 21.336 18.034 -7.369 1.00 90.62 107 ASP A O 1
ATOM 863 N N . GLY A 1 108 ? 21.857 16.723 -5.624 1.00 90.31 108 GLY A N 1
ATOM 864 C CA . GLY A 1 108 ? 23.268 17.090 -5.551 1.00 90.31 108 GLY A CA 1
ATOM 865 C C . GLY A 1 108 ? 23.553 18.358 -4.742 1.00 90.31 108 GLY A C 1
ATOM 866 O O . GLY A 1 108 ? 24.718 18.719 -4.591 1.00 90.31 108 GLY A O 1
ATOM 867 N N . THR A 1 109 ? 22.530 19.020 -4.192 1.00 89.94 109 THR A N 1
ATOM 868 C CA . THR A 1 109 ? 22.695 20.215 -3.344 1.00 89.94 109 THR A CA 1
ATOM 869 C C . THR A 1 109 ? 22.970 19.873 -1.878 1.00 89.94 109 THR A C 1
ATOM 871 O O . THR A 1 109 ? 23.394 20.734 -1.109 1.00 89.94 109 THR A O 1
ATOM 874 N N . GLY A 1 110 ? 22.737 18.616 -1.483 1.00 82.06 110 GLY A N 1
ATOM 875 C CA . GLY A 1 110 ? 22.804 18.167 -0.092 1.00 82.06 110 GLY A CA 1
ATOM 876 C C . GLY A 1 110 ? 21.547 18.487 0.724 1.00 82.06 110 GLY A C 1
ATOM 877 O O . GLY A 1 110 ? 21.531 18.229 1.926 1.00 82.06 110 GLY A O 1
ATOM 878 N N . GLN A 1 111 ? 20.495 19.029 0.100 1.00 84.12 111 GLN A N 1
ATOM 879 C CA . GLN A 1 111 ? 19.211 19.250 0.753 1.00 84.12 111 GLN A CA 1
ATOM 880 C C . GLN A 1 111 ? 18.502 17.916 1.034 1.00 84.12 111 GLN A C 1
ATOM 882 O O . GLN A 1 111 ? 18.313 17.090 0.141 1.00 84.12 111 GLN A O 1
ATOM 887 N N . VAL A 1 112 ? 18.072 17.723 2.282 1.00 81.50 112 VAL A N 1
ATOM 888 C CA . VAL A 1 112 ? 17.155 16.637 2.652 1.00 81.50 112 VAL A CA 1
ATOM 889 C C . VAL A 1 112 ? 15.729 17.080 2.333 1.00 81.50 112 VAL A C 1
ATOM 891 O O . VAL A 1 112 ? 15.329 18.195 2.676 1.00 81.50 112 VAL A O 1
ATOM 894 N N . ILE A 1 113 ? 14.977 16.216 1.652 1.00 83.12 113 ILE A N 1
ATOM 895 C CA . ILE A 1 113 ? 13.575 16.452 1.299 1.00 83.12 113 ILE A CA 1
ATOM 896 C C . ILE A 1 113 ? 12.716 15.569 2.197 1.00 83.12 113 ILE A C 1
ATOM 898 O O . ILE A 1 113 ? 12.757 14.345 2.082 1.00 83.12 113 ILE A O 1
ATOM 902 N N . ASP A 1 114 ? 11.927 16.180 3.073 1.00 83.44 114 ASP A N 1
ATOM 903 C CA . ASP A 1 114 ? 10.984 15.442 3.906 1.00 83.44 114 ASP A CA 1
ATOM 904 C C . ASP A 1 114 ? 9.680 15.162 3.162 1.00 83.44 114 ASP A C 1
ATOM 906 O O . ASP A 1 114 ? 9.240 15.924 2.298 1.00 83.44 114 ASP A O 1
ATOM 910 N N . LEU A 1 115 ? 9.061 14.032 3.504 1.00 87.88 115 LEU A N 1
ATOM 911 C CA . LEU A 1 115 ? 7.753 13.669 2.980 1.00 87.88 115 LEU A CA 1
ATOM 912 C C . LEU A 1 115 ? 6.697 14.614 3.564 1.00 87.88 115 LEU A C 1
ATOM 914 O O . LEU A 1 115 ? 6.460 14.603 4.772 1.00 87.88 115 LEU A O 1
ATOM 918 N N . ASP A 1 116 ? 6.045 15.389 2.703 1.00 87.44 116 ASP A N 1
ATOM 919 C CA . ASP A 1 116 ? 4.916 16.235 3.081 1.00 87.44 116 ASP A CA 1
ATOM 920 C C . ASP A 1 116 ? 3.628 15.388 3.155 1.00 87.44 116 ASP A C 1
ATOM 922 O O . ASP A 1 116 ? 3.184 14.871 2.125 1.00 87.44 116 ASP A O 1
ATOM 926 N N . PRO A 1 117 ? 3.002 15.234 4.339 1.00 84.94 117 PRO A N 1
ATOM 927 C CA . PRO A 1 117 ? 1.792 14.426 4.501 1.00 84.94 117 PRO A CA 1
ATOM 928 C C . PRO A 1 117 ? 0.564 15.015 3.788 1.00 84.94 117 PRO A C 1
ATOM 930 O O . PRO A 1 117 ? -0.440 14.324 3.632 1.00 84.94 117 PRO A O 1
ATOM 933 N N . THR A 1 118 ? 0.614 16.278 3.351 1.00 85.06 118 THR A N 1
ATOM 934 C CA . THR A 1 118 ? -0.470 16.913 2.586 1.00 85.06 118 THR A CA 1
ATOM 935 C C . THR A 1 118 ? -0.442 16.543 1.104 1.00 85.06 118 THR A C 1
ATOM 937 O O . THR A 1 118 ? -1.442 16.707 0.403 1.00 85.06 118 THR A O 1
ATOM 940 N N . VAL A 1 119 ? 0.683 16.010 0.620 1.00 87.44 119 VAL A N 1
ATOM 941 C CA . VAL A 1 119 ? 0.848 15.585 -0.767 1.00 87.44 119 VAL A CA 1
ATOM 942 C C . VAL A 1 119 ? 0.229 14.200 -0.950 1.00 87.44 119 VAL A C 1
ATOM 944 O O . VAL A 1 119 ? 0.653 13.244 -0.295 1.00 87.44 119 VAL A O 1
ATOM 947 N N . PRO A 1 120 ? -0.733 14.028 -1.877 1.00 91.06 120 PRO A N 1
ATOM 948 C CA . PRO A 1 120 ? -1.248 12.705 -2.180 1.00 91.06 120 PRO A CA 1
ATOM 949 C C . PRO A 1 120 ? -0.132 11.778 -2.662 1.00 91.06 120 PRO A C 1
ATOM 951 O O . PRO A 1 120 ? 0.643 12.142 -3.546 1.00 91.06 120 PRO A O 1
ATOM 954 N N . LEU A 1 121 ? -0.088 10.546 -2.148 1.00 92.12 121 LEU A N 1
ATOM 955 C CA . LEU A 1 121 ? 0.957 9.576 -2.510 1.00 92.12 121 LEU A CA 1
ATOM 956 C C . LEU A 1 121 ? 1.017 9.307 -4.021 1.00 92.12 121 LEU A C 1
ATOM 958 O O . LEU A 1 121 ? 2.091 9.077 -4.573 1.00 92.12 121 LEU A O 1
ATOM 962 N N . SER A 1 122 ? -0.125 9.401 -4.709 1.00 91.81 122 SER A N 1
ATOM 963 C CA . SER A 1 122 ? -0.219 9.282 -6.166 1.00 91.81 122 SER A CA 1
ATOM 964 C C . SER A 1 122 ? 0.497 10.396 -6.934 1.00 91.81 122 SER A C 1
ATOM 966 O O . SER A 1 122 ? 0.752 10.210 -8.119 1.00 91.81 122 SER A O 1
ATOM 968 N N . MET A 1 123 ? 0.828 11.524 -6.293 1.00 93.31 123 MET A N 1
ATOM 969 C CA . MET A 1 123 ? 1.598 12.635 -6.867 1.00 93.31 123 MET A CA 1
ATOM 970 C C . MET A 1 123 ? 3.108 12.499 -6.632 1.00 93.31 123 MET A C 1
ATOM 972 O O . MET A 1 123 ? 3.884 13.294 -7.162 1.00 93.31 123 MET A O 1
ATOM 976 N N . ILE A 1 124 ? 3.561 11.513 -5.856 1.00 94.50 124 ILE A N 1
ATOM 977 C CA . ILE A 1 124 ? 4.989 11.308 -5.603 1.00 94.50 124 ILE A CA 1
ATOM 978 C C . ILE A 1 124 ? 5.611 10.569 -6.788 1.00 94.50 124 ILE A C 1
ATOM 980 O O . ILE A 1 124 ? 5.154 9.502 -7.208 1.00 94.50 124 ILE A O 1
ATOM 984 N N . LYS A 1 125 ? 6.700 11.120 -7.326 1.00 95.06 125 LYS A N 1
ATOM 985 C CA . LYS A 1 125 ? 7.437 10.518 -8.436 1.00 95.06 125 LYS A CA 1
ATOM 986 C C . LYS A 1 125 ? 8.185 9.280 -7.954 1.00 95.06 125 LYS A C 1
ATOM 988 O O . LYS A 1 125 ? 9.260 9.363 -7.365 1.00 95.06 125 LYS A O 1
ATOM 993 N N . SER A 1 126 ? 7.642 8.114 -8.286 1.00 94.12 126 SER A N 1
ATOM 994 C CA . SER A 1 126 ? 8.265 6.805 -8.040 1.00 94.12 126 SER A CA 1
ATOM 995 C C . SER A 1 126 ? 9.455 6.503 -8.970 1.00 94.12 126 SER A C 1
ATOM 997 O O . SER A 1 126 ? 10.060 5.431 -8.924 1.00 94.12 126 SER A O 1
ATOM 999 N N . SER A 1 127 ? 9.802 7.422 -9.868 1.00 91.12 127 SER A N 1
ATOM 1000 C CA . SER A 1 127 ? 10.943 7.299 -10.767 1.00 91.12 127 SER A CA 1
ATOM 1001 C C . SER A 1 127 ? 11.462 8.678 -11.150 1.00 91.12 127 SER A C 1
ATOM 1003 O O . SER A 1 127 ? 10.683 9.625 -11.266 1.00 91.12 127 SER A O 1
ATOM 1005 N N . SER A 1 128 ? 12.768 8.777 -11.400 1.00 84.06 128 SER A N 1
ATOM 1006 C CA . SER A 1 128 ? 13.385 9.986 -11.947 1.00 84.06 128 SER A CA 1
ATOM 1007 C C . SER A 1 128 ? 13.053 10.212 -13.428 1.00 84.06 128 SER A C 1
ATOM 1009 O O . SER A 1 128 ? 13.322 11.289 -13.956 1.00 84.06 128 SER A O 1
ATOM 1011 N N . PHE A 1 129 ? 12.449 9.235 -14.115 1.00 83.25 129 PHE A N 1
ATOM 1012 C CA . PHE A 1 129 ? 12.112 9.348 -15.529 1.00 83.25 129 PHE A CA 1
ATOM 1013 C C . PHE A 1 129 ? 10.739 8.765 -15.852 1.00 83.25 129 PHE A C 1
ATOM 1015 O O . PHE A 1 129 ? 10.290 7.778 -15.276 1.00 83.25 129 PHE A O 1
ATOM 1022 N N . GLU A 1 130 ? 10.079 9.380 -16.835 1.00 87.44 130 GLU A N 1
ATOM 1023 C CA . GLU A 1 130 ? 8.856 8.880 -17.482 1.00 87.44 130 GLU A CA 1
ATOM 1024 C C . GLU A 1 130 ? 7.683 8.543 -16.540 1.00 87.44 130 GLU A C 1
ATOM 1026 O O . GLU A 1 130 ? 6.714 7.910 -16.966 1.00 87.44 130 GLU A O 1
ATOM 1031 N N . TRP A 1 131 ? 7.739 8.989 -15.284 1.00 92.56 131 TRP A N 1
ATOM 1032 C CA . TRP A 1 131 ? 6.577 9.068 -14.415 1.00 92.56 131 TRP A CA 1
ATOM 1033 C C . TRP A 1 131 ? 5.592 10.068 -15.017 1.00 92.56 131 TRP A C 1
ATOM 1035 O O . TRP A 1 131 ? 5.983 11.142 -15.483 1.00 92.56 131 TRP A O 1
ATOM 1045 N N . LYS A 1 132 ? 4.315 9.696 -15.036 1.00 91.31 132 LYS A N 1
ATOM 1046 C CA . LYS A 1 132 ? 3.236 10.540 -15.536 1.00 91.31 132 LYS A CA 1
ATOM 1047 C C . LYS A 1 132 ? 2.294 10.839 -14.390 1.00 91.31 132 LYS A C 1
ATOM 1049 O O . LYS A 1 132 ? 1.884 9.917 -13.689 1.00 91.31 132 LYS A O 1
ATOM 1054 N N . SER A 1 133 ? 1.950 12.113 -14.252 1.00 91.56 133 SER A N 1
ATOM 1055 C CA . SER A 1 133 ? 0.910 12.513 -13.319 1.00 91.56 133 SER A CA 1
ATOM 1056 C C . SER A 1 133 ? -0.421 11.903 -13.763 1.00 91.56 133 SER A C 1
ATOM 1058 O O . SER A 1 133 ? -0.707 11.917 -14.968 1.00 91.56 133 SER A O 1
ATOM 1060 N N . PRO A 1 134 ? -1.216 11.351 -12.835 1.00 91.81 134 PRO A N 1
ATOM 1061 C CA . PRO A 1 134 ? -2.617 11.050 -13.082 1.00 91.81 134 PRO A CA 1
ATOM 1062 C C . PRO A 1 134 ? -3.333 12.253 -13.714 1.00 91.81 134 PRO A C 1
ATOM 1064 O O . PRO A 1 134 ? -3.049 13.402 -13.381 1.00 91.81 134 PRO A O 1
ATOM 1067 N N . SER A 1 135 ? -4.234 11.995 -14.659 1.00 90.25 135 SER A N 1
ATOM 1068 C CA . SER A 1 135 ? -4.992 13.045 -15.356 1.00 90.25 135 SER A CA 1
ATOM 1069 C C . SER A 1 135 ? -6.386 13.275 -14.778 1.00 90.25 135 SER A C 1
ATOM 1071 O O . SER A 1 135 ? -7.039 14.245 -15.148 1.00 90.25 135 SER A O 1
ATOM 1073 N N . GLU A 1 136 ? -6.845 12.377 -13.909 1.00 92.38 136 GLU A N 1
ATOM 1074 C CA . GLU A 1 136 ? -8.200 12.344 -13.365 1.00 92.38 136 GLU A CA 1
ATOM 1075 C C . GLU A 1 136 ? -8.162 11.943 -11.892 1.00 92.38 136 GLU A C 1
ATOM 1077 O O . GLU A 1 136 ? -7.247 11.232 -11.460 1.00 92.38 136 GLU A O 1
ATOM 1082 N N . ASP A 1 137 ? -9.174 12.382 -11.145 1.00 94.56 137 ASP A N 1
ATOM 1083 C CA . ASP A 1 137 ? -9.370 12.031 -9.742 1.00 94.56 137 ASP A CA 1
ATOM 1084 C C . ASP A 1 137 ? -9.395 10.514 -9.540 1.00 94.56 137 ASP A C 1
ATOM 1086 O O . ASP A 1 137 ? -10.046 9.760 -10.266 1.00 94.56 137 ASP A O 1
ATOM 1090 N N . ILE A 1 138 ? -8.678 10.054 -8.517 1.00 94.69 138 ILE A N 1
ATOM 1091 C CA . ILE A 1 138 ? -8.467 8.625 -8.291 1.00 94.69 138 ILE A CA 1
ATOM 1092 C C . ILE A 1 138 ? -9.450 8.146 -7.237 1.00 94.69 138 ILE A C 1
ATOM 1094 O O . ILE A 1 138 ? -9.418 8.619 -6.101 1.00 94.69 138 ILE A O 1
ATOM 1098 N N . PHE A 1 139 ? -10.291 7.177 -7.594 1.00 95.88 139 PHE A N 1
ATOM 1099 C CA . PHE A 1 139 ? -11.138 6.487 -6.626 1.00 95.88 139 PHE A CA 1
ATOM 1100 C C . PHE A 1 139 ? -10.289 5.882 -5.501 1.00 95.88 139 PHE A C 1
ATOM 1102 O O . PHE A 1 139 ? -9.304 5.187 -5.761 1.00 95.88 139 PHE A O 1
ATOM 1109 N N . LYS A 1 140 ? -10.670 6.157 -4.254 1.00 94.44 140 LYS A N 1
ATOM 1110 C CA . LYS A 1 140 ? -9.888 5.830 -3.063 1.00 94.44 140 LYS A CA 1
ATOM 1111 C C . LYS A 1 140 ? -10.670 4.901 -2.138 1.00 94.44 140 LYS A C 1
ATOM 1113 O O . LYS A 1 140 ? -11.809 5.189 -1.784 1.00 94.44 140 LYS A O 1
ATOM 1118 N N . ALA A 1 141 ? -10.005 3.841 -1.687 1.00 96.75 141 ALA A N 1
ATOM 1119 C CA . ALA A 1 141 ? -10.459 3.025 -0.567 1.00 96.75 141 ALA A CA 1
ATOM 1120 C C . ALA A 1 141 ? -10.158 3.711 0.776 1.00 96.75 141 ALA A C 1
ATOM 1122 O O . ALA A 1 141 ? -9.145 4.405 0.920 1.00 96.75 141 ALA A O 1
ATOM 1123 N N . THR A 1 142 ? -11.001 3.484 1.779 1.00 98.31 142 THR A N 1
ATOM 1124 C CA . THR A 1 142 ? -10.730 3.918 3.151 1.00 98.31 142 THR A CA 1
ATOM 1125 C C . THR A 1 142 ? -10.038 2.790 3.901 1.00 98.31 142 THR A C 1
ATOM 1127 O O . THR A 1 142 ? -10.619 1.727 4.098 1.00 98.31 142 THR A O 1
ATOM 1130 N N . VAL A 1 143 ? -8.798 3.025 4.324 1.00 98.19 143 VAL A N 1
ATOM 1131 C CA . VAL A 1 143 ? -8.057 2.104 5.191 1.00 98.19 143 VAL A CA 1
ATOM 1132 C C . VAL A 1 143 ? -8.172 2.608 6.620 1.00 98.19 143 VAL A C 1
ATOM 1134 O O . VAL A 1 143 ? -7.870 3.772 6.880 1.00 98.19 143 VAL A O 1
ATOM 1137 N N . VAL A 1 144 ? -8.601 1.742 7.533 1.00 98.75 144 VAL A N 1
ATOM 1138 C CA . VAL A 1 144 ? -8.683 2.051 8.962 1.00 98.75 144 VAL A CA 1
ATOM 1139 C C . VAL A 1 144 ? -7.741 1.122 9.705 1.00 98.75 144 VAL A C 1
ATOM 1141 O O . VAL A 1 144 ? -7.877 -0.099 9.610 1.00 98.75 144 VAL A O 1
ATOM 1144 N N . LYS A 1 145 ? -6.793 1.704 10.440 1.00 98.75 145 LYS A N 1
ATOM 1145 C CA . LYS A 1 145 ? -5.925 0.980 11.372 1.00 98.75 145 LYS A CA 1
ATOM 1146 C C . LYS A 1 145 ? -6.260 1.398 12.792 1.00 98.75 145 LYS A C 1
ATOM 1148 O O . LYS A 1 145 ? -6.406 2.593 13.033 1.00 98.75 145 LYS A O 1
ATOM 1153 N N . ALA A 1 146 ? -6.374 0.451 13.715 1.00 98.69 146 ALA A N 1
ATOM 1154 C CA . ALA A 1 146 ? -6.716 0.723 15.105 1.00 98.69 146 ALA A CA 1
ATOM 1155 C C . ALA A 1 146 ? -5.909 -0.135 16.085 1.00 98.69 146 ALA A C 1
ATOM 1157 O O . ALA A 1 146 ? -5.568 -1.279 15.791 1.00 98.69 146 ALA A O 1
ATOM 1158 N N . ILE A 1 147 ? -5.644 0.427 17.262 1.00 98.38 147 ILE A N 1
ATOM 1159 C CA . ILE A 1 147 ? -5.048 -0.247 18.423 1.00 98.38 147 ILE A CA 1
ATOM 1160 C C . ILE A 1 147 ? -5.867 0.057 19.674 1.00 98.38 147 ILE A C 1
ATOM 1162 O O . ILE A 1 147 ? -6.570 1.068 19.734 1.00 98.38 147 ILE A O 1
ATOM 1166 N N . VAL A 1 148 ? -5.728 -0.796 20.682 1.00 98.31 148 VAL A N 1
ATOM 1167 C CA . VAL A 1 148 ? -6.185 -0.563 22.052 1.00 98.31 148 VAL A CA 1
ATOM 1168 C C . VAL A 1 148 ? -4.961 -0.290 22.917 1.00 98.31 148 VAL A C 1
ATOM 1170 O O . VAL A 1 148 ? -3.975 -1.023 22.845 1.00 98.31 148 VAL A O 1
ATOM 1173 N N . ILE A 1 149 ? -5.023 0.755 23.738 1.00 96.81 149 ILE A N 1
ATOM 1174 C CA . ILE A 1 149 ? -4.026 1.042 24.771 1.00 96.81 149 ILE A CA 1
ATOM 1175 C C . ILE A 1 149 ? -4.715 0.939 26.129 1.00 96.81 149 ILE A C 1
ATOM 1177 O O . ILE A 1 149 ? -5.645 1.698 26.407 1.00 96.81 149 ILE A O 1
ATOM 1181 N N . SER A 1 150 ? -4.264 0.009 26.966 1.00 94.94 150 SER A N 1
ATOM 1182 C CA . SER A 1 150 ? -4.692 -0.132 28.361 1.00 94.94 150 SER A CA 1
ATOM 1183 C C . SER A 1 150 ? -3.445 -0.171 29.231 1.00 94.94 150 SER A C 1
ATOM 1185 O O . SER A 1 150 ? -2.540 -0.962 28.968 1.00 94.94 150 SER A O 1
ATOM 1187 N N . ASP A 1 151 ? -3.385 0.697 30.239 1.00 87.88 151 ASP A N 1
ATOM 1188 C CA . ASP A 1 151 ? -2.186 0.918 31.053 1.00 87.88 151 ASP A CA 1
ATOM 1189 C C . ASP A 1 151 ? -0.936 1.153 30.173 1.00 87.88 151 ASP A C 1
ATOM 1191 O O . ASP A 1 151 ? -0.934 2.067 29.346 1.00 87.88 151 ASP A O 1
ATOM 1195 N N . ASP A 1 152 ? 0.108 0.331 30.323 1.00 85.69 152 ASP A N 1
ATOM 1196 C CA . ASP A 1 152 ? 1.352 0.392 29.539 1.00 85.69 152 ASP A CA 1
ATOM 1197 C C . ASP A 1 152 ? 1.390 -0.617 28.369 1.00 85.69 152 ASP A C 1
ATOM 1199 O O . ASP A 1 152 ? 2.416 -0.761 27.694 1.00 85.69 152 ASP A O 1
ATOM 1203 N N . GLN A 1 153 ? 0.288 -1.331 28.119 1.00 93.31 153 GLN A N 1
ATOM 1204 C CA . GLN A 1 153 ? 0.174 -2.299 27.031 1.00 93.31 153 GLN A CA 1
ATOM 1205 C C . GLN A 1 153 ? -0.500 -1.689 25.799 1.00 93.31 153 GLN A C 1
ATOM 1207 O O . GLN A 1 153 ? -1.347 -0.797 25.872 1.00 93.31 153 GLN A O 1
ATOM 1212 N N . THR A 1 154 ? -0.117 -2.185 24.627 1.00 95.62 154 THR A N 1
ATOM 1213 C CA . THR A 1 154 ? -0.713 -1.812 23.342 1.00 95.62 154 THR A CA 1
ATOM 1214 C C . THR A 1 154 ? -1.017 -3.085 22.572 1.00 95.62 154 THR A C 1
ATOM 1216 O O . THR A 1 154 ? -0.146 -3.947 22.454 1.00 95.62 154 THR A O 1
ATOM 1219 N N . SER A 1 155 ? -2.242 -3.208 22.064 1.00 96.50 155 SER A N 1
ATOM 1220 C CA . SER A 1 155 ? -2.623 -4.329 21.208 1.00 96.50 155 SER A CA 1
ATOM 1221 C C . SER A 1 155 ? -1.797 -4.333 19.919 1.00 96.50 155 SER A C 1
ATOM 1223 O O . SER A 1 155 ? -1.201 -3.330 19.519 1.00 96.50 155 SER A O 1
ATOM 1225 N N . LEU A 1 156 ? -1.838 -5.445 19.189 1.00 95.00 156 LEU A N 1
ATOM 1226 C CA . LEU A 1 156 ? -1.452 -5.424 17.779 1.00 95.00 156 LEU A CA 1
ATOM 1227 C C . LEU A 1 156 ? -2.375 -4.483 16.976 1.00 95.00 156 LEU A C 1
ATOM 1229 O O . LEU A 1 156 ? -3.462 -4.109 17.428 1.00 95.00 156 LEU A O 1
ATOM 1233 N N . VAL A 1 157 ? -1.942 -4.098 15.773 1.00 97.56 157 VAL A N 1
ATOM 1234 C CA . VAL A 1 157 ? -2.718 -3.220 14.886 1.00 97.56 157 VAL A CA 1
ATOM 1235 C C . VAL A 1 157 ? -3.791 -4.030 14.157 1.00 97.56 157 VAL A C 1
ATOM 1237 O O . VAL A 1 157 ? -3.483 -4.915 13.356 1.00 97.56 157 VAL A O 1
ATOM 1240 N N . ALA A 1 158 ? -5.059 -3.699 14.386 1.00 98.19 158 ALA A N 1
ATOM 1241 C CA . ALA A 1 158 ? -6.168 -4.187 13.577 1.00 98.19 158 ALA A CA 1
ATOM 1242 C C . ALA A 1 158 ? -6.310 -3.303 12.330 1.00 98.19 158 ALA A C 1
ATOM 1244 O O . ALA A 1 158 ? -6.376 -2.083 12.449 1.00 98.19 158 ALA A O 1
ATOM 1245 N N . THR A 1 159 ? -6.377 -3.902 11.140 1.00 98.62 159 THR A N 1
ATOM 1246 C CA . THR A 1 159 ? -6.499 -3.176 9.864 1.00 98.62 159 THR A CA 1
ATOM 1247 C C . THR A 1 159 ? -7.671 -3.722 9.053 1.00 98.62 159 THR A C 1
ATOM 1249 O O . THR A 1 159 ? -7.864 -4.939 9.005 1.00 98.62 159 THR A O 1
ATOM 1252 N N . GLN A 1 160 ? -8.444 -2.828 8.432 1.00 98.56 160 GLN A N 1
ATOM 1253 C CA . GLN A 1 160 ? -9.468 -3.157 7.434 1.00 98.56 160 GLN A CA 1
ATOM 1254 C C . GLN A 1 160 ? -9.457 -2.119 6.303 1.00 98.56 160 GLN A C 1
ATOM 1256 O O . GLN A 1 160 ? -9.343 -0.914 6.560 1.00 98.56 160 GLN A O 1
ATOM 1261 N N . THR A 1 161 ? -9.639 -2.580 5.065 1.00 98.75 161 THR A N 1
ATOM 1262 C CA . THR A 1 161 ? -9.835 -1.718 3.886 1.00 98.75 161 THR A CA 1
ATOM 1263 C C . THR A 1 161 ? -11.277 -1.795 3.369 1.00 98.75 161 THR A C 1
ATOM 1265 O O . THR A 1 161 ? -11.811 -2.880 3.148 1.00 98.75 161 THR A O 1
ATOM 1268 N N . TYR A 1 162 ? -11.895 -0.638 3.120 1.00 98.75 162 TYR A N 1
ATOM 1269 C CA . TYR A 1 162 ? -13.275 -0.515 2.642 1.00 98.75 162 TYR A CA 1
ATOM 1270 C C . TYR A 1 162 ? -13.340 0.222 1.301 1.00 98.75 162 TYR A C 1
ATOM 1272 O O . TYR A 1 162 ? -12.745 1.291 1.138 1.00 98.75 162 TYR A O 1
ATOM 1280 N N . PHE A 1 163 ? -14.113 -0.314 0.358 1.00 98.38 163 PHE A N 1
ATOM 1281 C CA . PHE A 1 163 ? -14.366 0.291 -0.948 1.00 98.38 163 PHE A CA 1
ATOM 1282 C C . PHE A 1 163 ? -15.848 0.639 -1.060 1.00 98.38 163 PHE A C 1
ATOM 1284 O O . PHE A 1 163 ? -16.689 -0.257 -1.045 1.00 98.38 163 PHE A O 1
ATOM 1291 N N . VAL A 1 164 ? -16.165 1.931 -1.177 1.00 98.56 164 VAL A N 1
ATOM 1292 C CA . VAL A 1 164 ? -17.556 2.399 -1.256 1.00 98.56 164 VAL A CA 1
ATOM 1293 C C . VAL A 1 164 ? -17.827 3.056 -2.600 1.00 98.56 164 VAL A C 1
ATOM 1295 O O . VAL A 1 164 ? -17.279 4.118 -2.888 1.00 98.56 164 VAL A O 1
ATOM 1298 N N . ASP A 1 165 ? -18.676 2.445 -3.416 1.00 98.19 165 ASP A N 1
ATOM 1299 C CA . ASP A 1 165 ? -19.158 2.992 -4.688 1.00 98.19 165 ASP A CA 1
ATOM 1300 C C . ASP A 1 165 ? -20.498 2.330 -5.018 1.00 98.19 165 ASP A C 1
ATOM 1302 O O . ASP A 1 165 ? -20.617 1.113 -4.934 1.00 98.19 165 ASP A O 1
ATOM 1306 N N . GLU A 1 166 ? -21.495 3.107 -5.430 1.00 98.00 166 GLU A N 1
ATOM 1307 C CA . GLU A 1 166 ? -22.817 2.604 -5.806 1.00 98.00 166 GLU A CA 1
ATOM 1308 C C . GLU A 1 166 ? -22.786 1.577 -6.953 1.00 98.00 166 GLU A C 1
ATOM 1310 O O . GLU A 1 166 ? -23.735 0.819 -7.101 1.00 98.00 166 GLU A O 1
ATOM 1315 N N . ASN A 1 167 ? -21.695 1.516 -7.730 1.00 96.81 167 ASN A N 1
ATOM 1316 C CA . ASN A 1 167 ? -21.467 0.500 -8.763 1.00 96.81 167 ASN A CA 1
ATOM 1317 C C . ASN A 1 167 ? -20.215 -0.355 -8.478 1.00 96.81 167 ASN A C 1
ATOM 1319 O O . ASN A 1 167 ? -19.542 -0.796 -9.411 1.00 96.81 167 ASN A O 1
ATOM 1323 N N . ILE A 1 168 ? -19.827 -0.542 -7.209 1.00 96.69 168 ILE A N 1
ATOM 1324 C CA . ILE A 1 168 ? -18.537 -1.159 -6.847 1.00 96.69 168 ILE A CA 1
ATOM 1325 C C . ILE A 1 168 ? -18.333 -2.559 -7.452 1.00 96.69 168 ILE A C 1
ATOM 1327 O O . ILE A 1 168 ? -17.225 -2.869 -7.890 1.00 96.69 168 ILE A O 1
ATOM 1331 N N . TYR A 1 169 ? -19.394 -3.364 -7.553 1.00 94.94 169 TYR A N 1
ATOM 1332 C CA . TYR A 1 169 ? -19.340 -4.725 -8.101 1.00 94.94 169 TYR A CA 1
ATOM 1333 C C . TYR A 1 169 ? -19.142 -4.770 -9.622 1.00 94.94 169 TYR A C 1
ATOM 1335 O O . TYR A 1 169 ? -18.559 -5.720 -10.136 1.00 94.94 169 TYR A O 1
ATOM 1343 N N . ASP A 1 170 ? -19.556 -3.724 -10.339 1.00 94.94 170 ASP A N 1
ATOM 1344 C CA . ASP A 1 170 ? -19.307 -3.587 -11.779 1.00 94.94 170 ASP A CA 1
ATOM 1345 C C . ASP A 1 170 ? -17.981 -2.864 -12.065 1.00 94.94 170 ASP A C 1
ATOM 1347 O O . ASP A 1 170 ? -17.403 -2.988 -13.147 1.00 94.94 170 ASP A O 1
ATOM 1351 N N . LYS A 1 171 ? -17.478 -2.095 -11.091 1.00 93.56 171 LYS A N 1
ATOM 1352 C CA . LYS A 1 171 ? -16.261 -1.285 -11.215 1.00 93.56 171 LYS A CA 1
ATOM 1353 C C . LYS A 1 171 ? -14.995 -2.137 -11.302 1.00 93.56 171 LYS A C 1
ATOM 1355 O O . LYS A 1 171 ? -14.070 -1.776 -12.032 1.00 93.56 171 LYS A O 1
ATOM 1360 N N . TYR A 1 172 ? -14.941 -3.240 -10.556 1.00 93.00 172 TYR A N 1
ATOM 1361 C CA . TYR A 1 172 ? -13.785 -4.129 -10.494 1.00 93.00 172 TYR A CA 1
ATOM 1362 C C . TYR A 1 172 ? -14.190 -5.568 -10.796 1.00 93.00 172 TYR A C 1
ATOM 1364 O O . TYR A 1 172 ? -14.831 -6.227 -9.992 1.00 93.00 172 TYR A O 1
ATOM 1372 N N . THR A 1 173 ? -13.751 -6.083 -11.943 1.00 91.81 173 THR A N 1
ATOM 1373 C CA . THR A 1 173 ? -14.046 -7.459 -12.381 1.00 91.81 173 THR A CA 1
ATOM 1374 C C . THR A 1 173 ? -12.915 -8.440 -12.061 1.00 91.81 173 THR A C 1
ATOM 1376 O O . THR A 1 173 ? -12.833 -9.516 -12.651 1.00 91.81 173 THR A O 1
ATOM 1379 N N . PHE A 1 174 ? -11.975 -8.046 -11.202 1.00 92.44 174 PHE A N 1
ATOM 1380 C CA . PHE A 1 174 ? -10.788 -8.819 -10.849 1.00 92.44 174 PHE A CA 1
ATOM 1381 C C . PHE A 1 174 ? -10.478 -8.664 -9.355 1.00 92.44 174 PHE A C 1
ATOM 1383 O O . PHE A 1 174 ? -10.867 -7.657 -8.761 1.00 92.44 174 PHE A O 1
ATOM 1390 N N . PRO A 1 175 ? -9.775 -9.636 -8.744 1.00 94.38 175 PRO A N 1
ATOM 1391 C CA . PRO A 1 175 ? -9.364 -9.542 -7.350 1.00 94.38 175 PRO A CA 1
ATOM 1392 C C . PRO A 1 175 ? -8.550 -8.279 -7.058 1.00 94.38 175 PRO A C 1
ATOM 1394 O O . PRO A 1 175 ? -7.716 -7.868 -7.868 1.00 94.38 175 PRO A O 1
ATOM 1397 N N . ILE A 1 176 ? -8.746 -7.698 -5.877 1.00 96.56 176 ILE A N 1
ATOM 1398 C CA . ILE A 1 176 ? -8.020 -6.508 -5.426 1.00 96.56 176 ILE A CA 1
ATOM 1399 C C . ILE A 1 176 ? -7.031 -6.889 -4.336 1.00 96.56 176 ILE A C 1
ATOM 1401 O O . ILE A 1 176 ? -7.337 -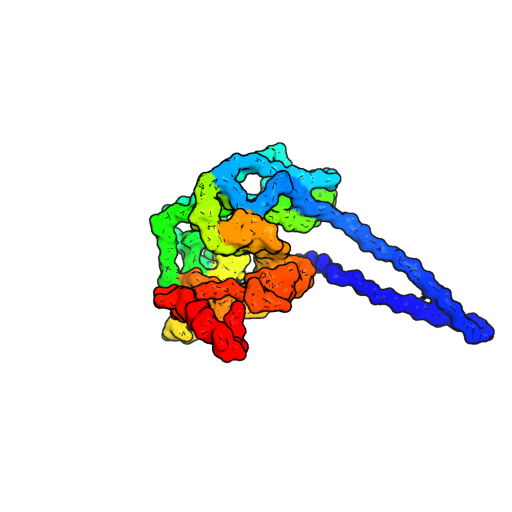7.649 -3.423 1.00 96.56 176 ILE A O 1
ATOM 1405 N N . ILE A 1 177 ? -5.838 -6.309 -4.416 1.00 97.44 177 ILE A N 1
ATOM 1406 C CA . ILE A 1 177 ? -4.833 -6.384 -3.363 1.00 97.44 177 ILE A CA 1
ATOM 1407 C C . ILE A 1 177 ? -4.705 -5.006 -2.721 1.00 97.44 177 ILE A C 1
ATOM 1409 O O . ILE A 1 177 ? -4.398 -4.034 -3.414 1.00 97.44 177 ILE A O 1
ATOM 1413 N N . SER A 1 178 ? -4.913 -4.934 -1.406 1.00 97.75 178 SER A N 1
ATOM 1414 C CA . SER A 1 178 ? -4.584 -3.755 -0.601 1.00 97.75 178 SER A CA 1
ATOM 1415 C C . SER A 1 178 ? -3.239 -3.979 0.086 1.00 97.75 178 SER A C 1
ATOM 1417 O O . SER A 1 178 ? -2.991 -5.033 0.674 1.00 97.75 178 SER A O 1
ATOM 1419 N N . LEU A 1 179 ? -2.356 -2.989 -0.025 1.00 97.81 179 LEU A N 1
ATOM 1420 C CA . LEU A 1 179 ? -1.062 -2.944 0.650 1.00 97.81 179 LEU A CA 1
ATOM 1421 C C . LEU A 1 179 ? -1.040 -1.696 1.520 1.00 97.81 179 LEU A C 1
ATOM 1423 O O . LEU A 1 179 ? -1.000 -0.580 1.000 1.00 97.81 179 LEU A O 1
ATOM 1427 N N . SER A 1 180 ? -1.070 -1.887 2.833 1.00 97.50 180 SER A N 1
ATOM 1428 C CA . SER A 1 180 ? -1.181 -0.799 3.798 1.00 97.50 180 SER A CA 1
ATOM 1429 C C . SER A 1 180 ? 0.063 -0.707 4.674 1.00 97.50 180 SER A C 1
ATOM 1431 O O . SER A 1 180 ? 0.474 -1.677 5.301 1.00 97.50 180 SER A O 1
ATOM 1433 N N . THR A 1 181 ? 0.684 0.465 4.711 1.00 96.56 181 THR A N 1
ATOM 1434 C CA . THR A 1 181 ? 1.942 0.736 5.419 1.00 96.56 181 THR A CA 1
ATOM 1435 C C . THR A 1 181 ? 2.057 2.238 5.673 1.00 96.56 181 THR A C 1
ATOM 1437 O O . THR A 1 181 ? 1.448 3.026 4.944 1.00 96.56 181 THR A O 1
ATOM 1440 N N . ASP A 1 182 ? 2.894 2.645 6.632 1.00 95.44 182 ASP A N 1
ATOM 1441 C CA . ASP A 1 182 ? 3.326 4.042 6.736 1.00 95.44 182 ASP A CA 1
ATOM 1442 C C . ASP A 1 182 ? 3.896 4.513 5.385 1.00 95.44 182 ASP A C 1
ATOM 1444 O O . ASP A 1 182 ? 4.701 3.823 4.748 1.00 95.44 182 ASP A O 1
ATOM 1448 N N . ALA A 1 183 ? 3.475 5.693 4.930 1.00 95.69 183 ALA A N 1
ATOM 1449 C CA . ALA A 1 183 ? 3.903 6.267 3.662 1.00 95.69 183 ALA A CA 1
ATOM 1450 C C . ALA A 1 183 ? 5.431 6.406 3.549 1.00 95.69 183 ALA A C 1
ATOM 1452 O O . ALA A 1 183 ? 5.982 6.281 2.451 1.00 95.69 183 ALA A O 1
ATOM 1453 N N . LYS A 1 184 ? 6.140 6.610 4.666 1.00 95.38 184 LYS A N 1
ATOM 1454 C CA . LYS A 1 184 ? 7.603 6.731 4.713 1.00 95.38 184 LYS A CA 1
ATOM 1455 C C . LYS A 1 184 ? 8.310 5.465 4.247 1.00 95.38 184 LYS A C 1
ATOM 1457 O O . LYS A 1 184 ? 9.368 5.580 3.625 1.00 95.38 184 LYS A O 1
ATOM 1462 N N . ASN A 1 185 ? 7.718 4.291 4.465 1.00 96.75 185 ASN A N 1
ATOM 1463 C CA . ASN A 1 185 ? 8.276 3.017 4.012 1.00 96.75 185 ASN A CA 1
ATOM 1464 C C . ASN A 1 185 ? 8.406 2.959 2.489 1.00 96.75 185 ASN A C 1
ATOM 1466 O O . ASN A 1 185 ? 9.372 2.408 1.955 1.00 96.75 185 ASN A O 1
ATOM 1470 N N . LEU A 1 186 ? 7.461 3.571 1.776 1.00 96.38 186 LEU A N 1
ATOM 1471 C CA . LEU A 1 186 ? 7.448 3.588 0.320 1.00 96.38 186 LEU A CA 1
ATOM 1472 C C . LEU A 1 186 ? 8.067 4.865 -0.253 1.00 96.38 186 LEU A C 1
ATOM 1474 O O . LEU A 1 186 ? 8.779 4.785 -1.249 1.00 96.38 186 LEU A O 1
ATOM 1478 N N . PHE A 1 187 ? 7.846 6.027 0.358 1.00 96.44 187 PHE A N 1
ATOM 1479 C CA . PHE A 1 187 ? 8.044 7.313 -0.317 1.00 96.44 187 PHE A CA 1
ATOM 1480 C C . PHE A 1 187 ? 8.948 8.316 0.406 1.00 96.44 187 PHE A C 1
ATOM 1482 O O . PHE A 1 187 ? 9.155 9.406 -0.119 1.00 96.44 187 PHE A O 1
ATOM 1489 N N . SER A 1 188 ? 9.522 7.990 1.567 1.00 95.06 188 SER A N 1
ATOM 1490 C CA . SER A 1 188 ? 10.493 8.896 2.199 1.00 95.06 188 SER A CA 1
ATOM 1491 C C . SER A 1 188 ? 11.800 9.000 1.403 1.00 95.06 188 SER A C 1
ATOM 1493 O O . SER A 1 188 ? 12.198 8.075 0.692 1.00 95.06 188 SER A O 1
ATOM 1495 N N . TYR A 1 189 ? 12.502 10.122 1.560 1.00 95.94 189 TYR A N 1
ATOM 1496 C CA . TYR A 1 189 ? 13.788 10.367 0.909 1.00 95.94 189 TYR A CA 1
ATOM 1497 C C . TYR A 1 189 ? 14.865 9.355 1.318 1.00 95.94 189 TYR A C 1
ATOM 1499 O O . TYR A 1 189 ? 15.589 8.835 0.467 1.00 95.94 189 TYR A O 1
ATOM 1507 N N . GLU A 1 190 ? 14.953 9.036 2.608 1.00 95.12 190 GLU A N 1
ATOM 1508 C CA . GLU A 1 190 ? 16.025 8.191 3.137 1.00 95.12 190 GLU A CA 1
ATOM 1509 C C . GLU A 1 190 ? 15.751 6.699 2.952 1.00 95.12 190 GLU A C 1
ATOM 1511 O O . GLU A 1 190 ? 16.644 5.958 2.548 1.00 95.12 190 GLU A O 1
ATOM 1516 N N . THR A 1 191 ? 14.522 6.248 3.225 1.00 95.19 191 THR A N 1
ATOM 1517 C CA . THR A 1 191 ? 14.207 4.814 3.327 1.00 95.19 191 THR A CA 1
ATOM 1518 C C . THR A 1 191 ? 13.080 4.363 2.403 1.00 95.19 191 THR A C 1
ATOM 1520 O O . THR A 1 191 ? 12.848 3.156 2.287 1.00 95.19 191 THR A O 1
ATOM 1523 N N . GLY A 1 192 ? 12.413 5.284 1.705 1.00 96.94 192 GLY A N 1
ATOM 1524 C CA . GLY A 1 192 ? 11.301 4.986 0.813 1.00 96.94 192 GLY A CA 1
ATOM 1525 C C . GLY A 1 192 ? 11.731 4.111 -0.357 1.00 96.94 192 GLY 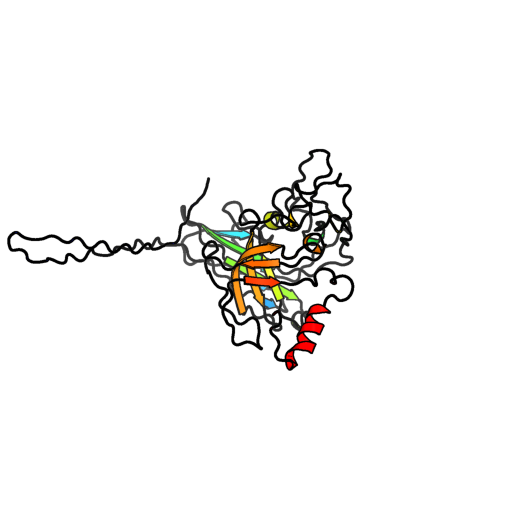A C 1
ATOM 1526 O O . GLY A 1 192 ? 12.520 4.538 -1.201 1.00 96.94 192 GLY A O 1
ATOM 1527 N N . ILE A 1 193 ? 11.209 2.886 -0.425 1.00 97.75 193 ILE A N 1
ATOM 1528 C CA . ILE A 1 193 ? 11.636 1.895 -1.425 1.00 97.75 193 ILE A CA 1
ATOM 1529 C C . ILE A 1 193 ? 11.123 2.189 -2.843 1.00 97.75 193 ILE A C 1
ATOM 1531 O O . ILE A 1 193 ? 11.630 1.614 -3.801 1.00 97.75 193 ILE A O 1
ATOM 1535 N N . ASN A 1 194 ? 10.129 3.066 -3.012 1.00 96.94 194 ASN A N 1
ATOM 1536 C CA . ASN A 1 194 ? 9.551 3.397 -4.317 1.00 96.94 194 ASN A CA 1
ATOM 1537 C C . ASN A 1 194 ? 10.233 4.572 -5.015 1.00 96.94 194 ASN A C 1
ATOM 1539 O O . ASN A 1 194 ? 9.952 4.785 -6.192 1.00 96.94 194 ASN A O 1
ATOM 1543 N N . VAL A 1 195 ? 11.075 5.349 -4.338 1.00 96.50 195 VAL A N 1
ATOM 1544 C CA . VAL A 1 195 ? 11.566 6.634 -4.858 1.00 96.50 195 VAL A CA 1
ATOM 1545 C C . VAL A 1 195 ? 13.044 6.568 -5.249 1.00 96.50 195 VAL A C 1
ATOM 1547 O O . VAL A 1 195 ? 13.751 5.647 -4.837 1.00 96.50 195 VAL A O 1
ATOM 1550 N N . PRO A 1 196 ? 13.548 7.515 -6.059 1.00 95.56 196 PRO A N 1
ATOM 1551 C CA . PRO A 1 196 ? 14.987 7.679 -6.235 1.00 95.56 196 PRO A CA 1
ATOM 1552 C C . PRO A 1 196 ? 15.697 7.913 -4.892 1.00 95.56 196 PRO A C 1
ATOM 1554 O O . PRO A 1 196 ? 16.669 7.234 -4.588 1.00 95.56 196 PRO A O 1
ATOM 1557 N N . GLY A 1 197 ? 15.173 8.804 -4.053 1.00 95.81 197 GLY A N 1
ATOM 1558 C CA . GLY A 1 197 ? 15.660 9.059 -2.699 1.00 95.81 197 GLY A CA 1
ATOM 1559 C C . GLY A 1 197 ? 17.130 9.475 -2.614 1.00 95.81 197 GLY A C 1
ATOM 1560 O O . GLY A 1 197 ? 17.722 9.952 -3.587 1.00 95.81 197 GLY A O 1
ATOM 1561 N N . ILE A 1 198 ? 17.707 9.288 -1.427 1.00 95.75 198 ILE A N 1
ATOM 1562 C CA . ILE A 1 198 ? 19.089 9.654 -1.089 1.00 95.75 198 ILE A CA 1
ATOM 1563 C C . ILE A 1 198 ? 20.132 8.899 -1.922 1.00 95.75 198 ILE A C 1
ATOM 1565 O O . ILE A 1 198 ? 21.189 9.441 -2.234 1.00 95.75 198 ILE A O 1
ATOM 1569 N N . ASN A 1 199 ? 19.826 7.663 -2.328 1.00 95.56 199 ASN A N 1
ATOM 1570 C CA . ASN A 1 199 ? 20.753 6.806 -3.072 1.00 95.56 199 ASN A CA 1
ATOM 1571 C C . ASN A 1 199 ? 20.780 7.096 -4.579 1.00 95.56 199 ASN A C 1
ATOM 1573 O O . ASN A 1 199 ? 21.413 6.356 -5.336 1.00 95.56 199 ASN A O 1
ATOM 1577 N N . TYR A 1 200 ? 20.047 8.109 -5.038 1.00 94.88 200 TYR A N 1
ATOM 1578 C CA . TYR A 1 200 ? 20.094 8.543 -6.425 1.00 94.88 200 TYR A CA 1
ATOM 1579 C C . TYR A 1 200 ? 21.356 9.367 -6.693 1.00 94.88 200 TYR A C 1
ATOM 1581 O O . TYR A 1 200 ? 21.690 10.258 -5.915 1.00 94.88 200 TYR A O 1
ATOM 1589 N N . ASP A 1 201 ? 22.031 9.096 -7.810 1.00 93.38 201 ASP A N 1
ATOM 1590 C CA . ASP A 1 201 ? 23.170 9.889 -8.271 1.00 93.38 201 ASP A CA 1
ATOM 1591 C C . ASP A 1 201 ? 22.732 10.777 -9.448 1.00 93.38 201 ASP A C 1
ATOM 1593 O O . ASP A 1 201 ? 22.546 10.272 -10.564 1.00 93.38 201 ASP A O 1
ATOM 1597 N N . PRO A 1 202 ? 22.561 12.095 -9.231 1.00 90.69 202 PRO A N 1
ATOM 1598 C CA . PRO A 1 202 ? 22.179 13.023 -10.288 1.00 90.69 202 PRO A CA 1
ATOM 1599 C C . PRO A 1 202 ? 23.310 13.335 -11.274 1.00 90.69 202 PRO A C 1
ATOM 1601 O O . PRO A 1 202 ? 23.035 13.889 -12.337 1.00 90.69 202 PRO A O 1
ATOM 1604 N N . PHE A 1 203 ? 24.556 12.972 -10.960 1.00 91.62 203 PHE A N 1
ATOM 1605 C CA . PHE A 1 203 ? 25.730 13.237 -11.794 1.00 91.62 203 PHE A CA 1
ATOM 1606 C C . PHE A 1 203 ? 26.203 12.008 -12.572 1.00 91.62 203 PHE A C 1
ATOM 1608 O O . PHE A 1 203 ? 27.183 12.091 -13.317 1.00 91.62 203 PHE A O 1
ATOM 1615 N N . SER A 1 204 ? 25.509 10.877 -12.423 1.00 88.00 204 SER A N 1
ATOM 1616 C CA . SER A 1 204 ? 25.844 9.649 -13.131 1.00 88.00 204 SER A CA 1
ATOM 1617 C C . SER A 1 204 ? 25.871 9.885 -14.642 1.00 88.00 204 SER A C 1
ATOM 1619 O O . SER A 1 204 ? 24.895 10.329 -15.250 1.00 88.00 204 SER A O 1
ATOM 1621 N N . THR A 1 205 ? 27.003 9.555 -15.262 1.00 87.12 205 THR A N 1
ATOM 1622 C CA . THR A 1 205 ? 27.187 9.605 -16.720 1.00 87.12 205 THR A CA 1
ATOM 1623 C C . THR A 1 205 ? 26.739 8.314 -17.403 1.00 87.12 205 THR A C 1
ATOM 1625 O O . THR A 1 205 ? 26.755 8.216 -18.633 1.00 87.12 205 THR A O 1
ATOM 1628 N N . GLU A 1 206 ? 26.334 7.309 -16.622 1.00 86.06 206 GLU A N 1
ATOM 1629 C CA . GLU A 1 206 ? 25.864 6.042 -17.152 1.00 86.06 206 GLU A CA 1
ATOM 1630 C C . GLU A 1 206 ? 24.521 6.199 -17.863 1.00 86.06 206 GLU A C 1
ATOM 1632 O O . GLU A 1 206 ? 23.629 6.945 -17.452 1.00 86.06 206 GLU A O 1
ATOM 1637 N N . THR A 1 207 ? 24.337 5.422 -18.931 1.00 81.62 207 THR A N 1
ATOM 1638 C CA . THR A 1 207 ? 23.028 5.349 -19.582 1.00 81.62 207 THR A CA 1
ATOM 1639 C C . THR A 1 207 ? 21.988 4.807 -18.607 1.00 81.62 207 THR A C 1
ATOM 1641 O O . THR A 1 207 ? 22.300 4.001 -17.730 1.00 81.62 207 THR A O 1
ATOM 1644 N N . ARG A 1 208 ? 20.715 5.147 -18.827 1.00 71.56 208 ARG A N 1
ATOM 1645 C CA . ARG A 1 208 ? 19.598 4.649 -18.006 1.00 71.56 208 ARG A CA 1
ATOM 1646 C C . ARG A 1 208 ? 19.538 3.125 -17.864 1.00 71.56 208 ARG A C 1
ATOM 1648 O O . ARG A 1 208 ? 18.899 2.646 -16.941 1.00 71.56 208 ARG A O 1
ATOM 1655 N N . PHE A 1 209 ? 20.128 2.378 -18.800 1.00 77.00 209 PHE A N 1
ATOM 1656 C CA . PHE A 1 209 ? 20.131 0.914 -18.801 1.00 77.00 209 PHE A CA 1
ATOM 1657 C C . PHE A 1 209 ? 21.204 0.318 -17.883 1.00 77.00 209 PHE A C 1
ATOM 1659 O O . PHE A 1 209 ? 21.086 -0.841 -17.489 1.00 77.00 209 PHE A O 1
ATOM 1666 N N . ASN A 1 210 ? 22.212 1.118 -17.531 1.00 81.94 210 ASN A N 1
ATOM 1667 C CA . ASN A 1 210 ? 23.318 0.730 -16.662 1.00 81.94 210 ASN A CA 1
ATOM 1668 C C . ASN A 1 210 ? 23.228 1.414 -15.293 1.00 81.94 210 ASN A C 1
ATOM 1670 O O . ASN A 1 210 ? 23.552 0.778 -14.294 1.00 81.94 210 ASN A O 1
ATOM 1674 N N . ASN A 1 211 ? 22.683 2.637 -15.242 1.00 83.88 211 ASN A N 1
ATOM 1675 C CA . ASN A 1 211 ? 22.553 3.418 -14.020 1.00 83.88 211 ASN A CA 1
ATOM 1676 C C . ASN A 1 211 ? 21.613 2.728 -13.016 1.00 83.88 211 ASN A C 1
ATOM 1678 O O . ASN A 1 211 ? 20.383 2.711 -13.174 1.00 83.88 211 ASN A O 1
ATOM 1682 N N . LYS A 1 212 ? 22.220 2.181 -11.958 1.00 91.56 212 LYS A N 1
ATOM 1683 C CA . LYS A 1 212 ? 21.539 1.508 -10.847 1.00 91.56 212 LYS A CA 1
ATOM 1684 C C . LYS A 1 212 ? 21.505 2.338 -9.562 1.00 91.56 212 LYS A C 1
ATOM 1686 O O . LYS A 1 212 ? 21.685 1.807 -8.470 1.00 91.56 212 LYS A O 1
ATOM 1691 N N . THR A 1 213 ? 21.259 3.639 -9.685 1.00 94.50 213 THR A N 1
ATOM 1692 C CA . THR A 1 213 ? 21.133 4.535 -8.527 1.00 94.50 213 THR A CA 1
ATOM 1693 C C . THR A 1 213 ? 19.678 4.728 -8.106 1.00 94.50 213 THR A C 1
ATOM 1695 O O . THR A 1 213 ? 18.750 4.695 -8.924 1.00 94.50 213 THR A O 1
ATOM 1698 N N . GLY A 1 214 ? 19.480 4.893 -6.804 1.00 95.38 214 GLY A N 1
ATOM 1699 C CA . GLY A 1 214 ? 18.193 5.127 -6.163 1.00 95.38 214 GLY A CA 1
ATOM 1700 C C . GLY A 1 214 ? 17.825 4.100 -5.090 1.00 95.38 214 GLY A C 1
ATOM 1701 O O . GLY A 1 214 ? 18.326 2.972 -5.083 1.00 95.38 214 GLY A O 1
ATOM 1702 N N . ASN A 1 215 ? 16.923 4.480 -4.182 1.00 97.50 215 ASN A N 1
ATOM 1703 C CA . ASN A 1 215 ? 16.464 3.635 -3.076 1.00 97.50 215 ASN A CA 1
ATOM 1704 C C . ASN A 1 215 ? 15.818 2.339 -3.578 1.00 97.50 215 ASN A C 1
ATOM 1706 O O . ASN A 1 215 ? 16.038 1.274 -3.010 1.00 97.50 215 ASN A O 1
ATOM 1710 N N . TYR A 1 216 ? 15.091 2.392 -4.696 1.00 96.62 216 TYR A N 1
ATOM 1711 C CA . TYR A 1 216 ? 14.480 1.208 -5.309 1.00 96.62 216 TYR A CA 1
ATOM 1712 C C . TYR A 1 216 ? 15.487 0.128 -5.756 1.00 96.62 216 TYR A C 1
ATOM 1714 O O . TYR A 1 216 ? 15.070 -0.990 -6.055 1.00 96.62 216 TYR A O 1
ATOM 1722 N N . TYR A 1 217 ? 16.797 0.410 -5.820 1.00 96.75 217 TYR A N 1
ATOM 1723 C CA . TYR A 1 217 ? 17.825 -0.602 -6.109 1.00 96.75 217 TYR A CA 1
ATOM 1724 C C . TYR A 1 217 ? 18.429 -1.250 -4.874 1.00 96.75 217 TYR A C 1
ATOM 1726 O O . TYR A 1 217 ? 19.134 -2.246 -5.009 1.00 96.75 217 TYR A O 1
ATOM 1734 N N . GLN A 1 218 ? 18.146 -0.716 -3.695 1.00 97.12 218 GLN A N 1
ATOM 1735 C CA . GLN A 1 218 ? 18.760 -1.171 -2.465 1.00 97.12 218 GLN A CA 1
ATOM 1736 C C . GLN A 1 218 ? 18.242 -2.550 -2.041 1.00 97.12 218 GLN A C 1
ATOM 1738 O O . GLN A 1 218 ? 17.149 -2.989 -2.423 1.00 97.12 218 GLN A O 1
ATOM 1743 N N . GLU A 1 219 ? 19.067 -3.277 -1.287 1.00 94.81 219 GLU A N 1
ATOM 1744 C CA . GLU A 1 219 ? 18.852 -4.695 -1.008 1.00 94.81 219 GLU A CA 1
ATOM 1745 C C . GLU A 1 219 ? 19.119 -5.087 0.448 1.00 94.81 219 GLU A C 1
ATOM 1747 O O . GLU A 1 219 ? 19.668 -4.323 1.235 1.00 94.81 219 GLU A O 1
ATOM 1752 N N . GLY A 1 220 ? 18.731 -6.315 0.793 1.00 93.94 220 GLY A N 1
ATOM 1753 C CA . GLY A 1 220 ? 18.857 -6.868 2.140 1.00 93.94 220 GLY A CA 1
ATOM 1754 C C . GLY A 1 220 ? 17.669 -6.537 3.041 1.00 93.94 220 GLY A C 1
ATOM 1755 O O . GLY A 1 220 ? 16.731 -5.852 2.631 1.00 93.94 220 GLY A O 1
ATOM 1756 N N . ASP A 1 221 ? 17.715 -7.059 4.265 1.00 93.06 221 ASP A N 1
ATOM 1757 C CA . ASP A 1 221 ? 16.626 -6.930 5.242 1.00 93.06 221 ASP A CA 1
ATOM 1758 C C . ASP A 1 221 ? 16.431 -5.474 5.701 1.00 93.06 221 ASP A C 1
ATOM 1760 O O . ASP A 1 221 ? 15.310 -5.049 5.948 1.00 93.06 221 ASP A O 1
ATOM 1764 N N . LEU A 1 222 ? 17.491 -4.652 5.689 1.00 95.31 222 LEU A N 1
ATOM 1765 C CA . LEU A 1 222 ? 17.400 -3.207 5.964 1.00 95.31 222 LEU A CA 1
ATOM 1766 C C . LEU A 1 222 ? 16.565 -2.434 4.930 1.00 95.31 222 LEU A C 1
ATOM 1768 O O . LEU A 1 222 ? 16.185 -1.289 5.176 1.00 95.31 222 LEU A O 1
ATOM 1772 N N . TRP A 1 223 ? 16.287 -3.037 3.775 1.00 97.25 223 TRP A N 1
ATOM 1773 C CA . TRP A 1 223 ? 15.461 -2.479 2.704 1.00 97.25 223 TRP A CA 1
ATOM 1774 C C . TRP A 1 223 ? 14.137 -3.230 2.521 1.00 97.25 223 TRP A C 1
ATOM 1776 O O . TRP A 1 223 ? 13.421 -2.981 1.553 1.00 97.25 223 TRP A O 1
ATOM 1786 N N . GLU A 1 224 ? 13.804 -4.122 3.458 1.00 98.06 224 GLU A N 1
ATOM 1787 C CA . GLU A 1 224 ? 12.460 -4.660 3.657 1.00 98.06 224 GLU A CA 1
ATOM 1788 C C . GLU A 1 224 ? 11.637 -3.693 4.506 1.00 98.06 224 GLU A C 1
ATOM 1790 O O . GLU A 1 224 ? 12.158 -3.036 5.410 1.00 98.06 224 GLU A O 1
ATOM 1795 N N . ARG A 1 225 ? 10.359 -3.546 4.169 1.00 97.81 225 ARG A N 1
ATOM 1796 C CA . ARG A 1 225 ? 9.418 -2.709 4.914 1.00 97.81 225 ARG A CA 1
ATOM 1797 C C . ARG A 1 225 ? 8.268 -3.562 5.404 1.00 97.81 225 ARG A C 1
ATOM 1799 O O . ARG A 1 225 ? 7.912 -4.527 4.735 1.00 97.81 225 ARG A O 1
ATOM 1806 N N . ASP A 1 226 ? 7.707 -3.212 6.545 1.00 97.19 226 ASP A N 1
ATOM 1807 C CA . ASP A 1 226 ? 6.435 -3.757 6.993 1.00 97.19 226 ASP A CA 1
ATOM 1808 C C . ASP A 1 226 ? 5.310 -3.365 6.023 1.00 97.19 226 ASP A C 1
ATOM 1810 O O . ASP A 1 226 ? 5.324 -2.300 5.401 1.00 97.19 226 ASP A O 1
ATOM 1814 N N . VAL A 1 227 ? 4.356 -4.273 5.846 1.00 98.25 227 VAL A N 1
ATOM 1815 C CA . VAL A 1 227 ? 3.113 -4.028 5.122 1.00 98.25 227 VAL A CA 1
ATOM 1816 C C . VAL A 1 227 ? 2.015 -4.934 5.668 1.00 98.25 227 VAL A C 1
ATOM 1818 O O . VAL A 1 227 ? 2.246 -6.109 5.950 1.00 98.25 227 VAL A O 1
ATOM 1821 N N . TYR A 1 228 ? 0.799 -4.410 5.761 1.00 98.50 228 TYR A N 1
ATOM 1822 C CA . TYR A 1 228 ? -0.404 -5.214 5.910 1.00 98.50 228 TYR A CA 1
ATOM 1823 C C . TYR A 1 228 ? -0.953 -5.539 4.522 1.00 98.50 228 TYR A C 1
ATOM 1825 O O . TYR A 1 228 ? -1.285 -4.640 3.746 1.00 98.50 228 TYR A O 1
ATOM 1833 N N . PHE A 1 229 ? -0.990 -6.825 4.195 1.00 98.44 229 PHE A N 1
ATOM 1834 C CA . PHE A 1 229 ? -1.476 -7.348 2.927 1.00 98.44 229 PHE A CA 1
ATOM 1835 C C . PHE A 1 229 ? -2.901 -7.864 3.103 1.00 98.44 229 PHE A C 1
ATOM 1837 O O . PHE A 1 229 ? -3.137 -8.713 3.957 1.00 98.44 229 PHE A O 1
ATOM 1844 N N . GLU A 1 230 ? -3.822 -7.391 2.267 1.00 98.56 230 GLU A N 1
ATOM 1845 C CA . GLU A 1 230 ? -5.188 -7.905 2.155 1.00 98.56 230 GLU A CA 1
ATOM 1846 C C . GLU A 1 230 ? -5.481 -8.295 0.703 1.00 98.56 230 GLU A C 1
ATOM 1848 O O . GLU A 1 230 ? -5.095 -7.591 -0.235 1.00 98.56 230 GLU A O 1
ATOM 1853 N N . TYR A 1 231 ? -6.185 -9.409 0.522 1.00 98.12 231 TYR A N 1
ATOM 1854 C CA . TYR A 1 231 ? -6.645 -9.910 -0.768 1.00 98.12 231 TYR A CA 1
ATOM 1855 C C . TYR A 1 231 ? -8.167 -10.041 -0.762 1.00 98.12 231 TYR A C 1
ATOM 1857 O O . TYR A 1 231 ? -8.739 -10.790 0.036 1.00 98.12 231 TYR A O 1
ATOM 1865 N N . PHE A 1 232 ? -8.796 -9.333 -1.693 1.00 98.00 232 PHE A N 1
ATOM 1866 C CA . PHE A 1 232 ? -10.229 -9.334 -1.931 1.00 98.00 232 PHE A CA 1
ATOM 1867 C C . PHE A 1 232 ? -10.519 -10.075 -3.234 1.00 98.00 232 PHE A C 1
ATOM 1869 O O . PHE A 1 232 ? -9.883 -9.787 -4.251 1.00 98.00 232 PHE A O 1
ATOM 1876 N N . SER A 1 233 ? -11.467 -11.012 -3.239 1.00 94.88 233 SER A N 1
ATOM 1877 C CA . SER A 1 233 ? -11.947 -11.626 -4.484 1.00 94.88 233 SER A CA 1
ATOM 1878 C C . SER A 1 233 ? -12.692 -10.611 -5.360 1.00 94.88 233 SER A C 1
ATOM 1880 O O . SER A 1 233 ? -12.963 -9.482 -4.956 1.00 94.88 233 SER A O 1
ATOM 1882 N N . SER A 1 234 ? -13.007 -10.994 -6.599 1.00 93.12 234 SER A N 1
ATOM 1883 C CA . SER A 1 234 ? -13.719 -10.130 -7.556 1.00 93.12 234 SER A CA 1
ATOM 1884 C C . SER A 1 234 ? -15.127 -9.725 -7.105 1.00 93.12 234 SER A C 1
ATOM 1886 O O . SER A 1 234 ? -15.677 -8.765 -7.623 1.00 93.12 234 SER A O 1
ATOM 1888 N N . ASP A 1 235 ? -15.715 -10.448 -6.155 1.00 94.69 235 ASP A N 1
ATOM 1889 C CA . ASP A 1 235 ? -16.982 -10.109 -5.501 1.00 94.69 235 ASP A CA 1
ATOM 1890 C C . ASP A 1 235 ? -16.794 -9.213 -4.262 1.00 94.69 235 ASP A C 1
ATOM 1892 O O . ASP A 1 235 ? -17.740 -8.982 -3.519 1.00 94.69 235 ASP A O 1
ATOM 1896 N N . GLY A 1 236 ? -15.578 -8.725 -4.005 1.00 96.12 236 GLY A N 1
ATOM 1897 C CA . GLY A 1 236 ? -15.283 -7.812 -2.906 1.00 96.12 236 GLY A CA 1
ATOM 1898 C C . GLY A 1 236 ? -15.127 -8.457 -1.530 1.00 96.12 236 GLY A C 1
ATOM 1899 O O . GLY A 1 236 ? -14.940 -7.721 -0.560 1.00 96.12 236 GLY A O 1
ATOM 1900 N N . GLN A 1 237 ? -15.187 -9.789 -1.411 1.00 96.81 237 GLN A N 1
ATOM 1901 C CA . GLN A 1 237 ? -14.981 -10.477 -0.132 1.00 96.81 237 GLN A CA 1
ATOM 1902 C C . GLN A 1 237 ? -13.500 -10.531 0.253 1.00 96.81 237 GLN A C 1
ATOM 1904 O O . GLN A 1 237 ? -12.644 -10.878 -0.559 1.00 96.81 237 GLN A O 1
ATOM 1909 N N . LEU A 1 238 ? -13.194 -10.213 1.513 1.00 98.06 238 LEU A N 1
ATOM 1910 C CA . LEU A 1 238 ? -11.852 -10.327 2.085 1.00 98.06 238 LEU A CA 1
ATOM 1911 C C . LEU A 1 238 ? -11.516 -11.796 2.387 1.00 98.06 238 LEU A C 1
ATOM 1913 O O . LEU A 1 238 ? -11.959 -12.341 3.396 1.00 98.06 238 LEU A O 1
ATOM 1917 N N . ASN A 1 239 ? -10.692 -12.420 1.543 1.00 96.50 239 ASN A N 1
ATOM 1918 C CA . ASN A 1 239 ? -10.380 -13.853 1.643 1.00 96.50 239 ASN A CA 1
ATOM 1919 C C . ASN A 1 239 ? -9.039 -14.150 2.317 1.00 96.50 239 ASN A C 1
ATOM 1921 O O . ASN A 1 239 ? -8.823 -15.259 2.806 1.00 96.50 239 ASN A O 1
ATOM 1925 N N . PHE A 1 240 ? -8.122 -13.182 2.343 1.00 97.81 240 PHE A N 1
ATOM 1926 C CA . PHE A 1 240 ? -6.836 -13.346 3.011 1.00 97.81 240 PHE A CA 1
ATOM 1927 C C . PHE A 1 240 ? -6.307 -12.017 3.539 1.00 97.81 240 PHE A C 1
ATOM 1929 O O . PHE A 1 240 ? -6.419 -10.994 2.863 1.00 97.81 240 PHE A O 1
ATOM 1936 N N . LYS A 1 241 ? -5.696 -12.041 4.729 1.00 98.00 241 LYS A N 1
ATOM 1937 C CA . LYS A 1 241 ? -5.007 -10.8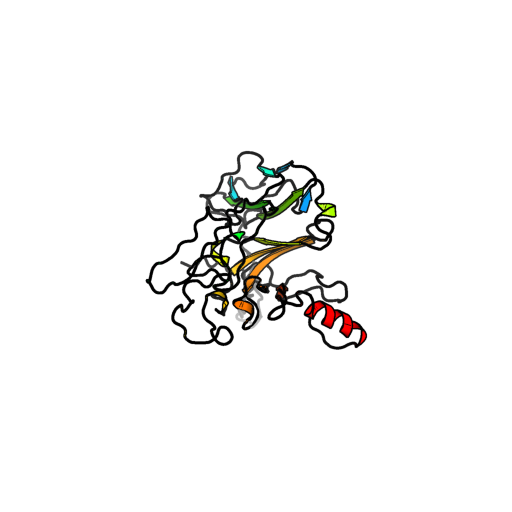85 5.305 1.00 98.00 241 LYS A CA 1
ATOM 1938 C C . LYS A 1 241 ? -3.862 -11.283 6.223 1.00 98.00 241 LYS A C 1
ATOM 1940 O O . LYS A 1 241 ? -3.985 -12.255 6.968 1.00 98.00 241 LYS A O 1
ATOM 1945 N N . GLN A 1 242 ? -2.763 -10.534 6.187 1.00 97.31 242 GLN A N 1
ATOM 1946 C CA . GLN A 1 242 ? -1.598 -10.789 7.031 1.00 97.31 242 GLN A CA 1
ATOM 1947 C C . GLN A 1 242 ? -0.624 -9.604 7.049 1.00 97.31 242 GLN A C 1
ATOM 1949 O O . GLN A 1 242 ? -0.442 -8.928 6.039 1.00 97.31 242 GLN A O 1
ATOM 1954 N N . ASN A 1 243 ? 0.089 -9.423 8.161 1.00 98.00 243 ASN A N 1
ATOM 1955 C CA . ASN A 1 243 ? 1.348 -8.677 8.171 1.00 98.00 243 ASN A CA 1
ATOM 1956 C C . ASN A 1 243 ? 2.425 -9.415 7.349 1.00 98.00 243 ASN A C 1
ATOM 1958 O O . ASN A 1 243 ? 2.509 -10.649 7.364 1.00 98.00 243 ASN A O 1
ATOM 1962 N N . ALA A 1 244 ? 3.253 -8.660 6.633 1.00 98.31 244 ALA A N 1
ATOM 1963 C CA . ALA A 1 244 ? 4.300 -9.174 5.762 1.00 98.31 244 ALA A CA 1
ATOM 1964 C C . ALA A 1 244 ? 5.454 -8.174 5.603 1.00 98.31 244 ALA A C 1
ATOM 1966 O O . ALA A 1 244 ? 5.325 -6.990 5.907 1.00 98.31 244 ALA A O 1
ATOM 1967 N N . GLY A 1 245 ? 6.561 -8.654 5.040 1.00 98.50 245 GLY A N 1
ATOM 1968 C CA . GLY A 1 245 ? 7.622 -7.809 4.502 1.00 98.50 245 GLY A CA 1
ATOM 1969 C C . GLY A 1 245 ? 7.375 -7.479 3.030 1.00 98.50 245 GLY A C 1
ATOM 1970 O O . GLY A 1 245 ? 6.927 -8.337 2.269 1.00 98.50 245 GLY A O 1
ATOM 1971 N N . ILE A 1 246 ? 7.710 -6.270 2.583 1.00 98.44 246 ILE A N 1
ATOM 1972 C CA . ILE A 1 246 ? 7.645 -5.848 1.178 1.00 98.44 246 ILE A CA 1
ATOM 1973 C C . ILE A 1 246 ? 8.976 -5.284 0.692 1.00 98.44 246 ILE A C 1
ATOM 1975 O O . ILE A 1 246 ? 9.649 -4.516 1.379 1.00 98.44 246 ILE A O 1
ATOM 1979 N N . ARG A 1 247 ? 9.356 -5.656 -0.536 1.00 97.81 247 ARG A N 1
ATOM 1980 C CA . ARG A 1 247 ? 10.505 -5.087 -1.259 1.00 97.81 247 ARG A CA 1
ATOM 1981 C C . ARG A 1 247 ? 10.200 -4.893 -2.732 1.00 97.81 247 ARG A C 1
ATOM 1983 O O . ARG A 1 247 ? 9.368 -5.597 -3.306 1.00 97.81 247 ARG A O 1
ATOM 1990 N N . ILE A 1 248 ? 10.963 -4.010 -3.372 1.00 97.50 248 ILE A N 1
ATOM 1991 C CA . ILE A 1 248 ? 10.982 -3.921 -4.832 1.00 97.50 248 ILE A CA 1
ATOM 1992 C C . ILE A 1 248 ? 11.593 -5.192 -5.428 1.00 97.50 248 ILE A C 1
ATOM 1994 O O . ILE A 1 248 ? 12.620 -5.698 -4.970 1.00 97.50 248 ILE A O 1
ATOM 1998 N N . HIS A 1 249 ? 10.965 -5.692 -6.489 1.00 95.56 249 HIS A N 1
ATOM 1999 C CA . HIS A 1 249 ? 11.429 -6.829 -7.266 1.00 95.56 249 HIS A CA 1
ATOM 2000 C C . HIS A 1 249 ? 11.862 -6.415 -8.680 1.00 95.56 249 HIS A C 1
ATOM 2002 O O . HIS A 1 249 ? 11.263 -5.545 -9.311 1.00 95.56 249 HIS A O 1
ATOM 2008 N N . GLY A 1 250 ? 12.896 -7.081 -9.197 1.00 92.81 250 GLY A N 1
ATOM 2009 C CA . GLY A 1 250 ? 13.364 -6.937 -10.576 1.00 92.81 250 GLY A CA 1
ATOM 2010 C C . GLY A 1 250 ? 14.858 -6.644 -10.681 1.00 92.81 250 GLY A C 1
ATOM 2011 O O . GLY A 1 250 ? 15.597 -6.756 -9.703 1.00 92.81 250 GLY A O 1
ATOM 2012 N N . GLY A 1 251 ? 15.290 -6.277 -11.885 1.00 92.06 251 GLY A N 1
ATOM 2013 C CA . GLY A 1 251 ? 16.632 -5.774 -12.184 1.00 92.06 251 GLY A CA 1
ATOM 2014 C C . GLY A 1 251 ? 16.543 -4.305 -12.566 1.00 92.06 251 GLY A C 1
ATOM 2015 O O . GLY A 1 251 ? 16.227 -3.473 -11.730 1.00 92.06 251 GLY A O 1
ATOM 2016 N N . LEU A 1 252 ? 16.726 -3.987 -13.848 1.00 89.94 252 LEU A N 1
ATOM 2017 C CA . LEU A 1 252 ? 16.556 -2.618 -14.343 1.00 89.94 252 LEU A CA 1
ATOM 2018 C C . LEU A 1 252 ? 15.158 -2.049 -14.049 1.00 89.94 252 LEU A C 1
ATOM 2020 O O . LEU A 1 252 ? 15.033 -0.892 -13.683 1.00 89.94 252 LEU A O 1
ATOM 2024 N N . SER A 1 253 ? 14.107 -2.870 -14.133 1.00 91.88 253 SER A N 1
ATOM 2025 C CA . SER A 1 253 ? 12.716 -2.424 -13.962 1.00 91.88 253 SER A CA 1
ATOM 2026 C C . SER A 1 253 ? 12.392 -1.802 -12.604 1.00 91.88 253 SER A C 1
ATOM 2028 O O . SER A 1 253 ? 11.337 -1.190 -12.454 1.00 91.88 253 SER A O 1
ATOM 2030 N N . ARG A 1 254 ? 13.282 -1.932 -11.613 1.00 94.12 254 ARG A N 1
ATOM 2031 C CA . ARG A 1 254 ? 13.123 -1.288 -10.308 1.00 94.12 254 ARG A CA 1
ATOM 2032 C C . ARG A 1 254 ? 13.081 0.232 -10.409 1.00 94.12 254 ARG A C 1
ATOM 2034 O O . ARG A 1 254 ? 12.458 0.851 -9.559 1.00 94.12 254 ARG A O 1
ATOM 2041 N N . ASN A 1 255 ? 13.672 0.839 -11.438 1.00 92.06 255 ASN A N 1
ATOM 2042 C CA . ASN A 1 255 ? 13.616 2.284 -11.641 1.00 92.06 255 ASN A CA 1
ATOM 2043 C C . ASN A 1 255 ? 12.390 2.756 -12.445 1.00 92.06 255 ASN A C 1
ATOM 2045 O O . ASN A 1 255 ? 12.254 3.956 -12.652 1.00 92.06 255 ASN A O 1
ATOM 2049 N N . TYR A 1 256 ? 11.466 1.881 -12.861 1.00 92.81 256 TYR A N 1
ATOM 2050 C CA . TYR A 1 256 ? 10.255 2.307 -13.576 1.00 92.81 256 TYR A CA 1
ATOM 2051 C C . TYR A 1 256 ? 9.158 2.836 -12.643 1.00 92.81 256 TYR A C 1
ATOM 2053 O O . TYR A 1 256 ? 9.081 2.408 -11.493 1.00 92.81 256 TYR A O 1
ATOM 2061 N N . PRO A 1 257 ? 8.288 3.745 -13.123 1.00 92.56 257 PRO A N 1
ATOM 2062 C CA . PRO A 1 257 ? 7.147 4.258 -12.366 1.00 92.56 257 PRO A CA 1
ATOM 2063 C C . PRO A 1 257 ? 6.217 3.183 -11.782 1.00 92.56 257 PRO A C 1
ATOM 2065 O O . PRO A 1 257 ? 5.767 3.324 -10.647 1.00 92.56 257 PRO A O 1
ATOM 2068 N N . ILE A 1 258 ? 5.949 2.114 -12.543 1.00 92.06 258 ILE A N 1
ATOM 2069 C CA . ILE A 1 258 ? 5.148 0.962 -12.104 1.00 92.06 258 ILE A CA 1
ATOM 2070 C C . ILE A 1 258 ? 6.115 -0.177 -11.779 1.00 92.06 258 ILE A C 1
ATOM 2072 O O . ILE A 1 258 ? 6.822 -0.669 -12.662 1.00 92.06 258 ILE A O 1
ATOM 2076 N N . LYS A 1 259 ? 6.178 -0.562 -10.503 1.00 92.94 259 LYS A N 1
ATOM 2077 C CA . LYS A 1 259 ? 7.176 -1.502 -9.979 1.00 92.94 259 LYS A CA 1
ATOM 2078 C C . LYS A 1 259 ? 6.536 -2.824 -9.598 1.00 92.94 259 LYS A C 1
ATOM 2080 O O . LYS A 1 259 ? 5.373 -2.879 -9.216 1.00 92.94 259 LYS A O 1
ATOM 2085 N N . SER A 1 260 ? 7.329 -3.887 -9.688 1.00 95.31 260 SER A N 1
ATOM 2086 C CA . SER A 1 260 ? 6.937 -5.170 -9.112 1.00 95.31 260 SER A CA 1
ATOM 2087 C C . SER A 1 260 ? 7.299 -5.194 -7.632 1.00 95.31 260 SER A C 1
ATOM 2089 O O . SER A 1 260 ? 8.389 -4.750 -7.263 1.00 95.31 260 SER A O 1
ATOM 2091 N N . TYR A 1 261 ? 6.425 -5.760 -6.811 1.00 97.50 261 TYR A N 1
ATOM 2092 C CA . TYR A 1 261 ? 6.673 -5.977 -5.390 1.00 97.50 261 TYR A CA 1
ATOM 2093 C C . TYR A 1 261 ? 6.870 -7.453 -5.114 1.00 97.50 261 TYR A C 1
ATOM 2095 O O . TYR A 1 261 ? 6.232 -8.302 -5.727 1.00 97.50 261 TYR A O 1
ATOM 2103 N N . ARG A 1 262 ? 7.744 -7.766 -4.169 1.00 97.62 262 ARG A N 1
ATOM 2104 C CA . ARG A 1 262 ? 7.834 -9.092 -3.574 1.00 97.62 262 ARG A CA 1
ATOM 2105 C C . ARG A 1 262 ? 7.427 -8.980 -2.115 1.00 97.62 262 ARG A C 1
ATOM 2107 O O . ARG A 1 262 ? 8.045 -8.220 -1.371 1.00 97.62 262 ARG A O 1
ATOM 2114 N N . LEU A 1 263 ? 6.414 -9.753 -1.756 1.00 98.25 263 LEU A N 1
ATOM 2115 C CA . LEU A 1 263 ? 5.917 -9.922 -0.401 1.00 98.25 263 LEU A CA 1
ATOM 2116 C C . LEU A 1 263 ? 6.612 -11.123 0.246 1.00 98.25 263 LEU A C 1
ATOM 2118 O O . LEU A 1 263 ? 6.860 -12.130 -0.425 1.00 98.25 263 LEU A O 1
ATOM 2122 N N . TYR A 1 264 ? 6.922 -11.013 1.531 1.00 98.12 264 TYR A N 1
ATOM 2123 C CA . TYR A 1 264 ? 7.611 -12.019 2.330 1.00 98.12 264 TYR A CA 1
ATOM 2124 C C . TYR A 1 264 ? 6.767 -12.361 3.553 1.00 98.12 264 TYR A C 1
ATOM 2126 O O . TYR A 1 264 ? 6.455 -11.481 4.352 1.00 98.12 264 TYR A O 1
ATOM 2134 N N . ALA A 1 265 ? 6.442 -13.640 3.715 1.00 97.88 265 ALA A N 1
ATOM 2135 C CA . ALA A 1 265 ? 5.950 -14.155 4.981 1.00 97.88 265 ALA A CA 1
ATOM 2136 C C . ALA A 1 265 ? 7.164 -14.509 5.851 1.00 97.88 265 ALA A C 1
ATOM 2138 O O . ALA A 1 265 ? 8.031 -15.284 5.429 1.00 97.88 265 ALA A O 1
ATOM 2139 N N . ARG A 1 266 ? 7.255 -13.891 7.030 1.00 94.75 266 ARG A N 1
ATOM 2140 C CA . ARG A 1 266 ? 8.296 -14.143 8.031 1.00 94.75 266 ARG A CA 1
ATOM 2141 C C . ARG A 1 266 ? 7.671 -14.095 9.420 1.00 94.75 266 ARG A C 1
ATOM 2143 O O . ARG A 1 266 ? 6.725 -13.346 9.647 1.00 94.75 266 ARG A O 1
ATOM 2150 N N . ASP A 1 267 ? 8.241 -14.873 10.322 1.00 93.50 267 ASP A N 1
ATOM 2151 C CA . ASP A 1 267 ? 7.952 -14.871 11.756 1.00 93.50 267 ASP A CA 1
ATOM 2152 C C . ASP A 1 267 ? 8.131 -13.486 12.396 1.00 93.50 267 ASP A C 1
ATOM 2154 O O . ASP A 1 267 ? 7.309 -13.095 13.220 1.00 93.50 267 ASP A O 1
ATOM 2158 N N . ASP A 1 268 ? 9.102 -12.693 11.928 1.00 92.62 268 ASP A N 1
ATOM 2159 C CA . ASP A 1 268 ? 9.275 -11.282 12.327 1.00 92.62 268 ASP A CA 1
ATOM 2160 C C . ASP A 1 268 ? 8.011 -10.417 12.109 1.00 92.62 268 ASP A C 1
ATOM 2162 O O . ASP A 1 268 ? 7.837 -9.393 12.769 1.00 92.62 268 ASP A O 1
ATOM 2166 N N . TYR A 1 269 ? 7.119 -10.821 11.196 1.00 92.94 269 TYR A N 1
ATOM 2167 C CA . TYR A 1 269 ? 5.843 -10.151 10.910 1.00 92.94 269 TYR A CA 1
ATOM 2168 C C . TYR A 1 269 ?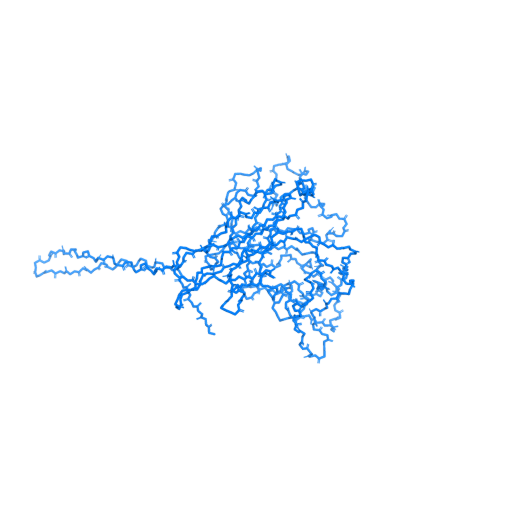 4.628 -10.914 11.463 1.00 92.94 269 TYR A C 1
ATOM 2170 O O . TYR A 1 269 ? 3.488 -10.560 11.173 1.00 92.94 269 TYR A O 1
ATOM 2178 N N . GLY A 1 270 ? 4.833 -11.973 12.244 1.00 91.62 270 GLY A N 1
ATOM 2179 C CA . GLY A 1 270 ? 3.780 -12.839 12.766 1.00 91.62 270 GLY A CA 1
ATOM 2180 C C . GLY A 1 270 ? 3.803 -14.216 12.113 1.00 91.62 270 GLY A C 1
ATOM 2181 O O . GLY A 1 270 ? 4.430 -15.133 12.630 1.00 91.62 270 GLY A O 1
ATOM 2182 N N . GLN A 1 271 ? 3.092 -14.396 10.997 1.00 93.69 271 GLN A N 1
ATOM 2183 C CA . GLN A 1 271 ? 2.999 -15.705 10.337 1.00 93.69 271 GLN A CA 1
ATOM 2184 C C . GLN A 1 271 ? 4.111 -15.882 9.297 1.00 93.69 271 GLN A C 1
ATOM 2186 O O . GLN A 1 271 ? 4.283 -15.072 8.382 1.00 93.69 271 GLN A O 1
ATOM 2191 N N . ASP A 1 272 ? 4.833 -16.997 9.390 1.00 96.44 272 ASP A N 1
ATOM 2192 C CA . ASP A 1 272 ? 5.983 -17.285 8.537 1.00 96.44 272 ASP A CA 1
ATOM 2193 C C . ASP A 1 272 ? 5.603 -17.833 7.148 1.00 96.44 272 ASP A C 1
ATOM 2195 O O . ASP A 1 272 ? 6.486 -18.057 6.319 1.00 96.44 272 ASP A O 1
ATOM 2199 N N . MET A 1 273 ? 4.314 -18.039 6.868 1.00 97.50 273 MET A N 1
ATOM 2200 C CA . MET A 1 273 ? 3.776 -18.532 5.596 1.00 97.50 273 MET A CA 1
ATOM 2201 C C . MET A 1 273 ? 2.476 -17.812 5.234 1.00 97.50 273 MET A C 1
ATOM 2203 O O . MET A 1 273 ? 1.603 -17.650 6.080 1.00 97.50 273 MET A O 1
ATOM 2207 N N . PHE A 1 274 ? 2.292 -17.482 3.955 1.00 97.44 274 PHE A N 1
ATOM 2208 C CA . PHE A 1 274 ? 0.976 -17.135 3.421 1.00 97.44 274 PHE A CA 1
ATOM 2209 C C . PHE A 1 274 ? 0.178 -18.416 3.174 1.00 97.44 274 PHE A C 1
ATOM 2211 O O . PHE A 1 274 ? 0.385 -19.088 2.161 1.00 97.44 274 PHE A O 1
ATOM 2218 N N . ASN A 1 275 ? -0.711 -18.764 4.101 1.00 95.88 275 ASN A N 1
ATOM 2219 C CA . ASN A 1 275 ? -1.540 -19.972 4.041 1.00 95.88 275 ASN A CA 1
ATOM 2220 C C . ASN A 1 275 ? -2.853 -19.705 3.289 1.00 95.88 275 ASN A C 1
ATOM 2222 O O . ASN A 1 275 ? -3.929 -19.670 3.883 1.00 95.88 275 ASN A O 1
ATOM 2226 N N . TYR A 1 276 ? -2.752 -19.471 1.981 1.00 95.06 276 TYR A N 1
ATOM 2227 C CA . TYR A 1 276 ? -3.893 -19.255 1.095 1.00 95.06 276 TYR A CA 1
ATOM 2228 C C . TYR A 1 276 ? -3.594 -19.713 -0.335 1.00 95.06 276 TYR A C 1
ATOM 2230 O O . TYR A 1 276 ? -2.474 -19.566 -0.824 1.00 95.06 276 TYR A O 1
ATOM 2238 N N . ARG A 1 277 ? -4.607 -20.239 -1.032 1.00 93.56 277 ARG A N 1
ATOM 2239 C CA . ARG A 1 277 ? -4.506 -20.687 -2.428 1.00 93.56 277 ARG A CA 1
ATOM 2240 C C . ARG A 1 277 ? -4.725 -19.519 -3.393 1.00 93.56 277 ARG A C 1
ATOM 2242 O O . ARG A 1 277 ? -5.837 -19.290 -3.852 1.00 93.56 277 ARG A O 1
ATOM 2249 N N . PHE A 1 278 ? -3.658 -18.794 -3.726 1.00 90.44 278 PHE A N 1
ATOM 2250 C CA . PHE A 1 278 ? -3.729 -17.676 -4.683 1.00 90.44 278 PHE A CA 1
ATOM 2251 C C . PHE A 1 278 ? -3.895 -18.113 -6.146 1.00 90.44 278 PHE A C 1
ATOM 2253 O O . PHE A 1 278 ? -4.330 -17.317 -6.973 1.00 90.44 278 PHE A O 1
ATOM 2260 N N . PHE A 1 279 ? -3.535 -19.358 -6.472 1.00 88.44 279 PHE A N 1
ATOM 2261 C CA . PHE A 1 279 ? -3.516 -19.876 -7.840 1.00 88.44 279 PHE A CA 1
ATOM 2262 C C . PHE A 1 279 ? -4.461 -21.075 -7.958 1.00 88.44 279 PHE A C 1
ATOM 2264 O O . PHE A 1 279 ? -4.175 -22.167 -7.461 1.00 88.44 279 PHE A O 1
ATOM 2271 N N . GLU A 1 280 ? -5.611 -20.869 -8.597 1.00 84.56 280 GLU A N 1
ATOM 2272 C CA . GLU A 1 280 ? -6.671 -21.880 -8.716 1.00 84.56 280 GLU A CA 1
ATOM 2273 C C . GLU A 1 280 ? -6.226 -23.126 -9.488 1.00 84.56 280 GLU A C 1
ATOM 2275 O O . GLU A 1 280 ? -6.659 -24.235 -9.193 1.00 84.56 280 GLU A O 1
ATOM 2280 N N . ASP A 1 281 ? -5.314 -22.979 -10.442 1.00 82.81 281 ASP A N 1
ATOM 2281 C CA . ASP A 1 281 ? -4.813 -24.062 -11.287 1.00 82.81 281 ASP A CA 1
ATOM 2282 C C . ASP A 1 281 ? -3.703 -24.897 -10.629 1.00 82.81 281 ASP A C 1
ATOM 2284 O O . ASP A 1 281 ? -3.154 -25.800 -11.263 1.00 82.81 281 ASP A O 1
ATOM 2288 N N . LYS A 1 282 ? -3.376 -24.628 -9.357 1.00 80.00 282 LYS A N 1
ATOM 2289 C CA . LYS A 1 282 ? -2.349 -25.350 -8.602 1.00 80.00 282 LYS A CA 1
ATOM 2290 C C . LYS A 1 282 ? -2.860 -25.866 -7.270 1.00 80.00 282 LYS A C 1
ATOM 2292 O O . LYS A 1 282 ? -3.606 -25.194 -6.564 1.00 80.00 282 LYS A O 1
ATOM 2297 N N . GLU A 1 283 ? -2.354 -27.029 -6.879 1.00 85.50 283 GLU A N 1
ATOM 2298 C CA . GLU A 1 283 ? -2.523 -27.594 -5.535 1.00 85.50 283 GLU A CA 1
ATOM 2299 C C . GLU A 1 283 ? -1.503 -26.999 -4.543 1.00 85.50 283 GLU A C 1
ATOM 2301 O O . GLU A 1 283 ? -0.908 -27.701 -3.729 1.00 85.50 283 GLU A O 1
ATOM 2306 N N . LEU A 1 284 ? -1.253 -25.688 -4.637 1.00 88.19 284 LEU A N 1
ATOM 2307 C CA . LEU A 1 284 ? -0.350 -24.955 -3.750 1.00 88.19 284 LEU A CA 1
ATOM 2308 C C . LEU A 1 284 ? -1.160 -23.996 -2.880 1.00 88.19 284 LEU A C 1
ATOM 2310 O O . LEU A 1 284 ? -1.766 -23.051 -3.378 1.00 88.19 284 LEU A O 1
ATOM 2314 N N . ASN A 1 285 ? -1.123 -24.231 -1.569 1.00 92.69 285 ASN A N 1
ATOM 2315 C CA . ASN A 1 285 ? -1.910 -23.475 -0.590 1.00 92.69 285 ASN A CA 1
ATOM 2316 C C . ASN A 1 285 ? -1.044 -22.651 0.371 1.00 92.69 285 ASN A C 1
ATOM 2318 O O . ASN A 1 285 ? -1.580 -21.977 1.242 1.00 92.69 285 ASN A O 1
ATOM 2322 N N . THR A 1 286 ? 0.284 -22.741 0.268 1.00 95.00 286 THR A N 1
ATOM 2323 C CA . THR A 1 286 ? 1.209 -22.128 1.227 1.00 95.00 286 THR A CA 1
ATOM 2324 C C . THR A 1 286 ? 2.406 -21.517 0.513 1.00 95.00 286 THR A C 1
ATOM 2326 O O . THR A 1 286 ? 3.063 -22.199 -0.276 1.00 95.00 286 THR A O 1
ATOM 2329 N N . PHE A 1 287 ? 2.740 -20.264 0.822 1.00 96.19 287 PHE A N 1
ATOM 2330 C CA . PHE A 1 287 ? 3.812 -19.537 0.139 1.00 96.19 287 PHE A CA 1
ATOM 2331 C C . PHE A 1 287 ? 4.702 -18.781 1.127 1.00 96.19 287 PHE A C 1
ATOM 2333 O O . PHE A 1 287 ? 4.213 -18.015 1.948 1.00 96.19 287 PHE A O 1
ATOM 2340 N N . LYS A 1 288 ? 6.030 -18.909 0.997 1.00 96.88 288 LYS A N 1
ATOM 2341 C CA . LYS A 1 288 ? 6.970 -18.000 1.687 1.00 96.88 288 LYS A CA 1
ATOM 2342 C C . LYS A 1 288 ? 6.967 -16.600 1.068 1.00 96.88 288 LYS A C 1
ATOM 2344 O O . LYS A 1 288 ? 7.339 -15.629 1.721 1.00 96.88 288 LYS A O 1
ATOM 2349 N N . ARG A 1 289 ? 6.658 -16.504 -0.231 1.00 95.94 289 ARG A N 1
ATOM 2350 C CA . ARG A 1 289 ? 6.761 -15.270 -1.019 1.00 95.94 289 ARG A CA 1
ATOM 2351 C C . ARG A 1 289 ? 5.717 -15.237 -2.121 1.00 95.94 289 ARG A C 1
ATOM 2353 O O . ARG A 1 289 ? 5.488 -16.257 -2.763 1.00 95.94 289 ARG A O 1
ATOM 2360 N N . ILE A 1 290 ? 5.192 -14.048 -2.383 1.00 95.94 290 ILE A N 1
ATOM 2361 C CA . ILE A 1 290 ? 4.330 -13.741 -3.530 1.00 95.94 290 ILE A CA 1
ATOM 2362 C C . ILE A 1 290 ? 4.933 -12.544 -4.264 1.00 95.94 290 ILE A C 1
ATOM 2364 O O . ILE A 1 290 ? 5.481 -11.638 -3.633 1.00 95.94 290 ILE A O 1
ATOM 2368 N N . ILE A 1 291 ? 4.881 -12.542 -5.597 1.00 95.31 291 ILE A N 1
ATOM 2369 C CA . ILE A 1 291 ? 5.374 -11.427 -6.410 1.00 95.31 291 ILE A CA 1
ATOM 2370 C C . ILE A 1 291 ? 4.194 -10.779 -7.127 1.00 95.31 291 ILE A C 1
ATOM 2372 O O . ILE A 1 291 ? 3.529 -11.410 -7.940 1.00 95.31 291 ILE A O 1
ATOM 2376 N N . LEU A 1 292 ? 3.982 -9.493 -6.868 1.00 94.62 292 LEU A N 1
ATOM 2377 C CA . LEU A 1 292 ? 3.050 -8.652 -7.608 1.00 94.62 292 LEU A CA 1
ATOM 2378 C C . LEU A 1 292 ? 3.801 -8.070 -8.800 1.00 94.62 292 LEU A C 1
ATOM 2380 O O . LEU A 1 292 ? 4.669 -7.210 -8.636 1.00 94.62 292 LEU A O 1
ATOM 2384 N N . ARG A 1 293 ? 3.537 -8.593 -9.997 1.00 91.25 293 ARG A N 1
ATOM 2385 C CA . ARG A 1 293 ? 4.325 -8.286 -11.197 1.00 91.25 293 ARG A CA 1
ATOM 2386 C C . ARG A 1 293 ? 3.724 -7.121 -11.971 1.00 91.25 293 ARG A C 1
ATOM 2388 O O . ARG A 1 293 ? 2.532 -7.085 -12.237 1.00 91.25 293 ARG A O 1
ATOM 2395 N N . ALA A 1 294 ? 4.591 -6.214 -12.403 1.00 88.94 294 ALA A N 1
ATOM 2396 C CA . ALA A 1 294 ? 4.229 -5.013 -13.156 1.00 88.94 294 ALA A CA 1
ATOM 2397 C C . ALA A 1 294 ? 4.685 -5.049 -14.628 1.00 88.94 294 ALA A C 1
ATOM 2399 O O . ALA A 1 294 ? 4.880 -4.003 -15.235 1.00 88.94 294 ALA A O 1
ATOM 2400 N N . GLY A 1 295 ? 4.948 -6.231 -15.199 1.00 85.12 295 GLY A N 1
ATOM 2401 C CA . GLY A 1 295 ? 5.365 -6.376 -16.606 1.00 85.12 295 GLY A CA 1
ATOM 2402 C C . GLY A 1 295 ? 6.826 -6.004 -16.913 1.00 85.12 295 GLY A C 1
ATOM 2403 O O . GLY A 1 295 ? 7.241 -6.020 -18.070 1.00 85.12 295 GLY A O 1
ATOM 2404 N N . GLY A 1 296 ? 7.638 -5.671 -15.904 1.00 85.88 296 GLY A N 1
ATOM 2405 C CA . GLY A 1 296 ? 9.090 -5.506 -16.051 1.00 85.88 296 GLY A CA 1
ATOM 2406 C C . GLY A 1 296 ? 9.502 -4.501 -17.138 1.00 85.88 296 GLY A C 1
ATOM 2407 O O . GLY A 1 296 ? 9.001 -3.382 -17.188 1.00 85.88 296 GLY A O 1
ATOM 2408 N N . GLN A 1 297 ? 10.436 -4.889 -18.015 1.00 84.62 297 GLN A N 1
ATOM 2409 C CA . GLN A 1 297 ? 10.904 -4.058 -19.143 1.00 84.62 297 GLN A CA 1
ATOM 2410 C C . GLN A 1 297 ? 9.848 -3.812 -20.219 1.00 84.62 297 GLN A C 1
ATOM 2412 O O . GLN A 1 297 ? 9.978 -2.865 -20.996 1.00 84.62 297 GLN A O 1
ATOM 2417 N N . THR A 1 298 ? 8.792 -4.621 -20.254 1.00 85.31 298 THR A N 1
ATOM 2418 C CA . THR A 1 298 ? 7.758 -4.532 -21.281 1.00 85.31 298 THR A CA 1
ATOM 2419 C C . THR A 1 298 ? 6.479 -3.870 -20.790 1.00 85.31 298 THR A C 1
ATOM 2421 O O . THR A 1 298 ? 5.547 -3.757 -21.583 1.00 85.31 298 THR A O 1
ATOM 2424 N N . TYR A 1 299 ? 6.436 -3.347 -19.555 1.00 84.75 299 TYR A N 1
ATOM 2425 C CA . TYR A 1 299 ? 5.250 -2.674 -18.998 1.00 84.75 299 TYR A CA 1
ATOM 2426 C C . TYR A 1 299 ? 4.712 -1.551 -19.912 1.00 84.75 299 TYR A C 1
ATOM 2428 O O . TYR A 1 299 ? 3.511 -1.322 -19.988 1.00 84.75 299 TYR A O 1
ATOM 2436 N N . LYS A 1 300 ? 5.635 -0.929 -20.662 1.00 83.81 300 LYS A N 1
ATOM 2437 C CA . LYS A 1 300 ? 5.475 -0.027 -21.821 1.00 83.81 300 LYS A CA 1
ATOM 2438 C C . LYS A 1 300 ? 4.494 -0.458 -22.899 1.00 83.81 300 LYS A C 1
ATOM 2440 O O . LYS A 1 300 ? 3.682 0.315 -23.400 1.00 83.81 300 LYS A O 1
ATOM 2445 N N . TYR A 1 301 ? 4.726 -1.675 -23.354 1.00 85.25 301 TYR A N 1
ATOM 2446 C CA . TYR A 1 301 ? 4.381 -2.106 -24.702 1.00 85.25 301 TYR A CA 1
ATOM 2447 C C . TYR A 1 301 ? 3.406 -3.269 -24.651 1.00 85.25 301 TYR A C 1
ATOM 2449 O O . TYR A 1 301 ? 2.437 -3.320 -25.398 1.00 85.25 301 TYR A O 1
ATOM 2457 N N . THR A 1 302 ? 3.674 -4.204 -23.747 1.00 84.38 302 THR A N 1
ATOM 2458 C CA . THR A 1 302 ? 2.946 -5.452 -23.593 1.00 84.38 302 THR A CA 1
ATOM 2459 C C . THR A 1 302 ? 2.801 -5.712 -22.098 1.00 84.38 302 THR A C 1
ATOM 2461 O O . THR A 1 302 ? 3.355 -6.666 -21.563 1.00 84.38 302 THR A O 1
ATOM 2464 N N . PHE A 1 303 ? 2.077 -4.829 -21.400 1.00 79.12 303 PHE A N 1
ATOM 2465 C CA . PHE A 1 303 ? 1.860 -4.904 -19.947 1.00 79.12 303 PHE A CA 1
ATOM 2466 C C . PHE A 1 303 ? 1.478 -6.322 -19.479 1.00 79.12 303 PHE A C 1
ATOM 2468 O O . PHE A 1 303 ? 2.013 -6.814 -18.491 1.00 79.12 303 PHE A O 1
ATOM 2475 N N . MET A 1 304 ? 0.638 -7.013 -20.261 1.00 83.25 304 MET A N 1
ATOM 2476 C CA . MET A 1 304 ? 0.222 -8.407 -20.043 1.00 83.25 304 MET A CA 1
ATOM 2477 C C . MET A 1 304 ? 0.930 -9.426 -20.951 1.00 83.25 304 MET A C 1
ATOM 2479 O O . MET A 1 304 ? 0.548 -10.589 -20.978 1.00 83.25 304 MET A O 1
ATOM 2483 N N . GLY A 1 305 ? 1.943 -9.024 -21.719 1.00 86.31 305 GLY A N 1
ATOM 2484 C CA . GLY A 1 305 ? 2.619 -9.885 -22.693 1.00 86.31 305 GLY A CA 1
ATOM 2485 C C . GLY A 1 305 ? 3.276 -11.100 -22.053 1.00 86.31 305 GLY A C 1
ATOM 2486 O O . GLY A 1 305 ? 3.204 -12.193 -22.604 1.00 86.31 305 GLY A O 1
ATOM 2487 N N . GLU A 1 306 ? 3.855 -10.927 -20.865 1.00 83.69 306 GLU A N 1
ATOM 2488 C CA . GLU A 1 306 ? 4.416 -12.044 -20.110 1.00 83.69 306 GLU A CA 1
ATOM 2489 C C . GLU A 1 306 ? 3.316 -13.017 -19.662 1.00 83.69 306 GLU A C 1
ATOM 2491 O O . GLU A 1 306 ? 3.409 -14.206 -19.944 1.00 83.69 306 GLU A O 1
ATOM 2496 N N . ALA A 1 307 ? 2.238 -12.513 -19.052 1.00 84.75 307 ALA A N 1
ATOM 2497 C CA . ALA A 1 307 ? 1.102 -13.335 -18.632 1.00 84.75 307 ALA A CA 1
ATOM 2498 C C . ALA A 1 307 ? 0.445 -14.066 -19.818 1.00 84.75 307 ALA A C 1
ATOM 2500 O O . ALA A 1 307 ? 0.114 -15.246 -19.718 1.00 84.75 307 ALA A O 1
ATOM 2501 N N . ALA A 1 308 ? 0.314 -13.394 -20.966 1.00 88.31 308 ALA A N 1
ATOM 2502 C CA . ALA A 1 308 ? -0.183 -13.987 -22.202 1.00 88.31 308 ALA A CA 1
ATOM 2503 C C . ALA A 1 308 ? 0.739 -15.109 -22.700 1.00 88.31 308 ALA A C 1
ATOM 2505 O O . ALA A 1 308 ? 0.252 -16.184 -23.042 1.00 88.31 308 ALA A O 1
ATOM 2506 N N . ALA A 1 309 ? 2.059 -14.897 -22.691 1.00 88.38 309 ALA A N 1
ATOM 2507 C CA . ALA A 1 309 ? 3.023 -15.925 -23.069 1.00 88.38 309 ALA A CA 1
ATOM 2508 C C . ALA A 1 309 ? 2.954 -17.135 -22.124 1.00 88.38 309 ALA A C 1
ATOM 2510 O O . ALA A 1 309 ? 2.861 -18.260 -22.602 1.00 88.38 309 ALA A O 1
ATOM 2511 N N . GLN A 1 310 ? 2.908 -16.918 -20.803 1.00 86.38 310 GLN A N 1
ATOM 2512 C CA . GLN A 1 310 ? 2.753 -18.007 -19.830 1.00 86.38 310 GLN A CA 1
ATOM 2513 C C . GLN A 1 310 ? 1.448 -18.782 -20.057 1.00 86.38 310 GLN A C 1
ATOM 2515 O O . GLN A 1 310 ? 1.455 -20.009 -20.063 1.00 86.38 310 GLN A O 1
ATOM 2520 N N . SER A 1 311 ? 0.338 -18.080 -20.318 1.00 87.56 311 SER A N 1
ATOM 2521 C CA . SER A 1 311 ? -0.961 -18.697 -20.612 1.00 87.56 311 SER A CA 1
ATOM 2522 C C . SER A 1 311 ? -0.928 -19.563 -21.878 1.00 87.56 311 SER A C 1
ATOM 2524 O O . SER A 1 311 ? -1.409 -20.694 -21.864 1.00 87.56 311 SER A O 1
ATOM 2526 N N . LEU A 1 312 ? -0.290 -19.078 -22.951 1.00 90.88 312 LEU A N 1
ATOM 2527 C CA . LEU A 1 312 ? -0.119 -19.825 -24.203 1.00 90.88 312 LEU A CA 1
ATOM 2528 C C . LEU A 1 312 ? 0.755 -21.074 -24.041 1.00 90.88 312 LEU A C 1
ATOM 2530 O O . LEU A 1 312 ? 0.571 -22.043 -24.775 1.00 90.88 312 LEU A O 1
ATOM 2534 N N . LEU A 1 313 ? 1.700 -21.052 -23.099 1.00 90.44 313 LEU A N 1
ATOM 2535 C CA . LEU A 1 313 ? 2.602 -22.169 -22.824 1.00 90.44 313 LEU A CA 1
ATOM 2536 C C . LEU A 1 313 ? 2.007 -23.201 -21.853 1.00 90.44 313 LEU A C 1
ATOM 2538 O O . LEU A 1 313 ? 2.522 -24.315 -21.810 1.00 90.44 313 LEU A O 1
ATOM 2542 N N . LYS A 1 314 ? 0.918 -22.891 -21.125 1.00 86.44 314 LYS A N 1
ATOM 2543 C CA . LYS A 1 314 ? 0.283 -23.822 -20.165 1.00 86.44 314 LYS A CA 1
ATOM 2544 C C . LYS A 1 314 ? 0.017 -25.227 -20.735 1.00 86.44 314 LYS A C 1
ATOM 2546 O O . LYS A 1 314 ? 0.310 -26.189 -20.032 1.00 86.44 314 LYS A O 1
ATOM 2551 N N . PRO A 1 315 ? -0.483 -25.400 -21.979 1.00 90.06 315 PRO A N 1
ATOM 2552 C CA . PRO A 1 315 ? -0.742 -26.733 -22.529 1.00 90.06 315 PRO A CA 1
ATOM 2553 C C . PRO A 1 315 ? 0.515 -27.567 -22.806 1.00 90.06 315 PRO A C 1
ATOM 2555 O O . PRO A 1 315 ? 0.392 -28.754 -23.090 1.00 90.06 315 PRO A O 1
ATOM 2558 N N . LEU A 1 316 ? 1.707 -26.959 -22.782 1.00 90.19 316 LEU A N 1
ATOM 2559 C CA . LEU A 1 316 ? 2.968 -27.644 -23.075 1.00 90.19 316 LEU A CA 1
ATOM 2560 C C . LEU A 1 316 ? 3.564 -28.366 -21.859 1.00 90.19 316 LEU A C 1
ATOM 2562 O O . LEU A 1 316 ? 4.605 -28.998 -22.011 1.00 90.19 316 LEU A O 1
ATOM 2566 N N . ASP A 1 317 ? 2.928 -28.259 -20.687 1.00 84.00 317 ASP A N 1
ATOM 2567 C CA . ASP A 1 317 ? 3.360 -28.898 -19.433 1.00 84.00 317 ASP A CA 1
ATOM 2568 C C . ASP A 1 317 ? 4.825 -28.585 -19.068 1.00 84.00 317 ASP A C 1
ATOM 2570 O O . ASP A 1 317 ? 5.591 -29.424 -18.599 1.00 84.00 317 ASP A O 1
ATOM 2574 N N . LEU A 1 318 ? 5.240 -27.346 -19.349 1.00 85.06 318 LEU A N 1
ATOM 2575 C CA . LEU A 1 318 ? 6.547 -26.824 -18.970 1.00 85.06 318 LEU A CA 1
ATOM 2576 C C . LEU A 1 318 ? 6.472 -26.180 -17.587 1.00 85.06 318 LEU A C 1
ATOM 2578 O O . LEU A 1 318 ? 5.469 -25.552 -17.234 1.00 85.06 318 LEU A O 1
ATOM 2582 N N . ASP A 1 319 ? 7.580 -26.241 -16.850 1.00 81.50 319 ASP A N 1
ATOM 2583 C CA . ASP A 1 319 ? 7.760 -25.414 -15.661 1.00 81.50 319 ASP A CA 1
ATOM 2584 C C . ASP A 1 319 ? 7.726 -23.936 -16.061 1.00 81.50 319 ASP A C 1
ATOM 2586 O O . ASP A 1 319 ? 8.642 -23.406 -16.699 1.00 81.50 319 ASP A O 1
ATOM 2590 N N . ILE A 1 320 ? 6.642 -23.268 -15.682 1.00 81.31 320 ILE A N 1
ATOM 2591 C CA . ILE A 1 320 ? 6.420 -21.847 -15.921 1.00 81.31 320 ILE A CA 1
ATOM 2592 C C . ILE A 1 320 ? 6.487 -21.056 -14.619 1.00 81.31 320 ILE A C 1
ATOM 2594 O O . ILE A 1 320 ? 6.389 -21.597 -13.519 1.00 81.31 320 ILE A O 1
ATOM 2598 N N . GLN A 1 321 ? 6.682 -19.747 -14.746 1.00 74.06 321 GLN A N 1
ATOM 2599 C CA . GLN A 1 321 ? 6.561 -18.847 -13.605 1.00 74.06 321 GLN A CA 1
ATOM 2600 C C . GLN A 1 321 ? 5.079 -18.574 -13.344 1.00 74.06 321 GLN A C 1
ATOM 2602 O O . GLN A 1 321 ? 4.336 -18.308 -14.290 1.00 74.06 321 GLN A O 1
ATOM 2607 N N . TYR A 1 322 ? 4.693 -18.620 -12.070 1.00 64.62 322 TYR A N 1
ATOM 2608 C CA . TYR A 1 322 ? 3.326 -18.404 -11.594 1.00 64.62 322 TYR A CA 1
ATOM 2609 C C . TYR A 1 322 ? 3.183 -17.027 -10.951 1.00 64.62 322 TYR A C 1
ATOM 2611 O O . TYR A 1 322 ? 4.131 -16.611 -10.236 1.00 64.62 322 TYR A O 1
#

pLDDT: mean 87.42, std 17.1, range [27.83, 98.81]

Sequence (322 aa):
MKRLIMLAAIIITVFFICLNDNNQVLFVAAQENSIEEDLLQLPTFSHQGGFYETQFYLEISTDDSGIIYYTLDGSDPTIDSMRYNNPILIQKQYIQITGQGYSMQNDGTGQVIDLDPTVPLSMIKSSSFEWKSPSEDIFKATVVKAIVISDDQTSLVATQTYFVDENIYDKYTFPIISLSTDAKNLFSYETGINVPGINYDPFSTETRFNNKTGNYYQEGDLWERDVYFEYFSSDGQLNFKQNAGIRIHGGLSRNYPIKSYRLYARDDYGQDMFNYRFFEDKELNTFKRIILRAGGQTYKYTFMGEAAAQSLLKPLDLDIQY

Mean predicted aligned error: 8.6 Å

Radius of gyration: 24.15 Å; Cα contacts (8 Å, |Δi|>4): 639; chains: 1; bounding box: 51×67×72 Å

Foldseek 3Di:
DDPDPDPDPPPDPDWDFDADPVRDTDTDGDDDDDPPPPAFDEWDWPDAFWEDLAKDWIDTHGPDPFWKFKDFLLEATDPPGDTDDGTDTFAWDWDDFPQAADALADPPPPDFDFDDSVDDLQRYQLAPDDDGRDPDIGTDKTKMWMWTDDDPHIHPIDIHIYHYHNCLLVVFQFKDKDKGYPSCCQHGQDQRLRHLHPQNDPPDPDDLQPDQTGSVNDDDPSNWGKIWIWMAGSRTDTDFIFIWTKHFDDDSQSNDRFTKIKTAQPVVRPGQWRQADPDPVDPDRIHRIDIRDQCRPCVPPCRCVLVVVQVVCVVVPDDDDD